Protein AF-A0A1A8QPN9-F1 (afdb_monomer_lite)

Structure (mmCIF, N/CA/C/O backbone):
data_AF-A0A1A8QPN9-F1
#
_entry.id   AF-A0A1A8QPN9-F1
#
loop_
_atom_site.group_PDB
_atom_site.id
_atom_site.type_symbol
_atom_site.label_atom_id
_atom_site.label_alt_id
_atom_site.label_comp_id
_atom_site.label_asym_id
_atom_site.label_entity_id
_atom_site.label_seq_id
_atom_site.pdbx_PDB_ins_code
_atom_site.Cartn_x
_atom_site.Cartn_y
_atom_site.Cartn_z
_atom_site.occupancy
_atom_site.B_iso_or_equiv
_atom_site.auth_seq_id
_atom_site.auth_comp_id
_atom_site.auth_asym_id
_atom_site.auth_atom_id
_atom_site.pdbx_PDB_model_num
ATOM 1 N N . MET A 1 1 ? 26.498 49.544 -49.316 1.00 34.28 1 MET A N 1
ATOM 2 C CA . MET A 1 1 ? 25.860 50.849 -49.049 1.00 34.28 1 MET A CA 1
ATOM 3 C C . MET A 1 1 ? 24.711 50.624 -48.076 1.00 34.28 1 MET A C 1
ATOM 5 O O . MET A 1 1 ? 23.821 49.860 -48.402 1.00 34.28 1 MET A O 1
ATOM 9 N N . THR A 1 2 ? 24.833 51.225 -46.887 1.00 34.19 2 THR A N 1
ATOM 10 C CA . THR A 1 2 ? 23.786 51.632 -45.920 1.00 34.19 2 THR A CA 1
ATOM 11 C C . THR A 1 2 ? 22.769 50.585 -45.393 1.00 34.19 2 THR A C 1
ATOM 13 O O . THR A 1 2 ? 21.968 50.070 -46.166 1.00 34.19 2 THR A O 1
ATOM 16 N N . PRO A 1 3 ? 22.726 50.305 -44.069 1.00 36.47 3 PRO A N 1
ATOM 17 C CA . PRO A 1 3 ? 21.794 49.344 -43.469 1.00 36.47 3 PRO A CA 1
ATOM 18 C C . PRO A 1 3 ? 20.434 49.979 -43.130 1.00 36.47 3 PRO A C 1
ATOM 20 O O . PRO A 1 3 ? 20.373 51.123 -42.677 1.00 36.47 3 PRO A O 1
ATOM 23 N N . LEU A 1 4 ? 19.343 49.217 -43.284 1.00 34.12 4 LEU A N 1
ATOM 24 C CA . LEU A 1 4 ? 18.002 49.616 -42.847 1.00 34.12 4 LEU A CA 1
ATOM 25 C C . LEU A 1 4 ? 17.539 48.811 -41.627 1.00 34.12 4 LEU A C 1
ATOM 27 O O . LEU A 1 4 ? 17.656 47.593 -41.537 1.00 34.12 4 LEU A O 1
ATOM 31 N N . ARG A 1 5 ? 17.054 49.596 -40.671 1.00 31.97 5 ARG A N 1
ATOM 32 C CA . ARG A 1 5 ? 16.766 49.347 -39.261 1.00 31.97 5 ARG A CA 1
ATOM 33 C C . ARG A 1 5 ? 15.323 48.861 -39.101 1.00 31.97 5 ARG A C 1
ATOM 35 O O . ARG A 1 5 ? 14.407 49.569 -39.512 1.00 31.97 5 ARG A O 1
ATOM 42 N N . CYS A 1 6 ? 15.109 47.713 -38.455 1.00 35.06 6 CYS A N 1
ATOM 43 C CA . CYS A 1 6 ? 13.774 47.315 -37.996 1.00 35.06 6 CYS A CA 1
ATOM 44 C C . CYS A 1 6 ? 13.352 48.134 -36.766 1.00 35.06 6 CYS A C 1
ATOM 46 O O . CYS A 1 6 ? 14.124 48.350 -35.830 1.00 35.06 6 CYS A O 1
ATOM 48 N N . ARG A 1 7 ? 12.108 48.611 -36.823 1.00 31.48 7 ARG A N 1
ATOM 49 C CA . ARG A 1 7 ? 11.448 49.582 -35.946 1.00 31.48 7 ARG A CA 1
ATOM 50 C C . ARG A 1 7 ? 10.644 48.860 -34.857 1.00 31.48 7 ARG A C 1
ATOM 52 O O . ARG A 1 7 ? 9.899 47.934 -35.156 1.00 31.48 7 ARG A O 1
ATOM 59 N N . LYS A 1 8 ? 10.774 49.323 -33.612 1.00 35.88 8 LYS A N 1
ATOM 60 C CA . LYS A 1 8 ? 9.941 48.978 -32.443 1.00 35.88 8 LYS A CA 1
ATOM 61 C C . LYS A 1 8 ? 8.822 50.031 -32.307 1.00 35.88 8 LYS A C 1
ATOM 63 O O . LYS A 1 8 ? 9.103 51.187 -32.628 1.00 35.88 8 LYS A O 1
ATOM 68 N N . PRO A 1 9 ? 7.613 49.708 -31.811 1.00 33.41 9 PRO A N 1
ATOM 69 C CA . PRO A 1 9 ? 6.670 50.720 -31.340 1.00 33.41 9 PRO A CA 1
ATOM 70 C C . PRO A 1 9 ? 6.707 50.885 -29.809 1.00 33.41 9 PRO A C 1
ATOM 72 O O . PRO A 1 9 ? 6.375 49.981 -29.048 1.00 33.41 9 PRO A O 1
ATOM 75 N N . GLU A 1 10 ? 7.201 52.063 -29.436 1.00 32.44 10 GLU A N 1
ATOM 76 C CA . GLU A 1 10 ? 6.886 52.994 -28.339 1.00 32.44 10 GLU A CA 1
ATOM 77 C C . GLU A 1 10 ? 5.793 52.628 -27.307 1.00 32.44 10 GLU A C 1
ATOM 79 O O . GLU A 1 10 ? 4.609 52.499 -27.615 1.00 32.44 10 GLU A O 1
ATOM 84 N N . THR A 1 11 ? 6.214 52.623 -26.040 1.00 28.20 11 THR A N 1
ATOM 85 C CA . THR A 1 11 ? 5.433 52.936 -24.834 1.00 28.20 11 THR A CA 1
ATOM 86 C C . THR A 1 11 ? 5.348 54.453 -24.645 1.00 28.20 11 THR A C 1
ATOM 88 O O . THR A 1 11 ? 6.375 55.130 -24.699 1.00 28.20 11 THR A O 1
ATOM 91 N N . PHE A 1 12 ? 4.146 54.976 -24.387 1.00 28.62 12 PHE A N 1
ATOM 92 C CA . PHE A 1 12 ? 3.902 56.405 -24.185 1.00 28.62 12 PHE A CA 1
ATOM 93 C C . PHE A 1 12 ? 4.420 56.906 -22.828 1.00 28.62 12 PHE A C 1
ATOM 95 O O . PHE A 1 12 ? 4.321 56.246 -21.795 1.00 28.62 12 PHE A O 1
ATOM 102 N N . THR A 1 13 ? 5.000 58.094 -22.911 1.00 30.61 13 THR A N 1
ATOM 103 C CA . THR A 1 13 ? 5.876 58.818 -21.993 1.00 30.61 13 THR A CA 1
ATOM 104 C C . THR A 1 13 ? 5.154 59.665 -20.949 1.00 30.61 13 THR A C 1
ATOM 106 O O . THR A 1 13 ? 4.069 60.180 -21.203 1.00 30.61 13 THR A O 1
ATOM 109 N N . GLY A 1 14 ? 5.850 59.945 -19.842 1.00 28.64 14 GLY A N 1
ATOM 110 C CA . GLY A 1 14 ? 5.490 60.989 -18.879 1.00 28.64 14 GLY A CA 1
ATOM 111 C C . GLY A 1 14 ? 6.603 61.288 -17.867 1.00 28.64 14 GLY A C 1
ATOM 112 O O . GLY A 1 14 ? 6.501 60.899 -16.712 1.00 28.64 14 GLY A O 1
ATOM 113 N N . SER A 1 15 ? 7.673 61.940 -18.343 1.00 30.00 15 SER A N 1
ATOM 114 C CA . SER A 1 15 ? 8.731 62.689 -17.621 1.00 30.00 15 SER A CA 1
ATOM 115 C C . SER A 1 15 ? 8.228 63.526 -16.425 1.00 30.00 15 SER A C 1
ATOM 117 O O . SER A 1 15 ? 7.081 63.946 -16.440 1.00 30.00 15 SER A O 1
ATOM 119 N N . ASN A 1 16 ? 9.004 64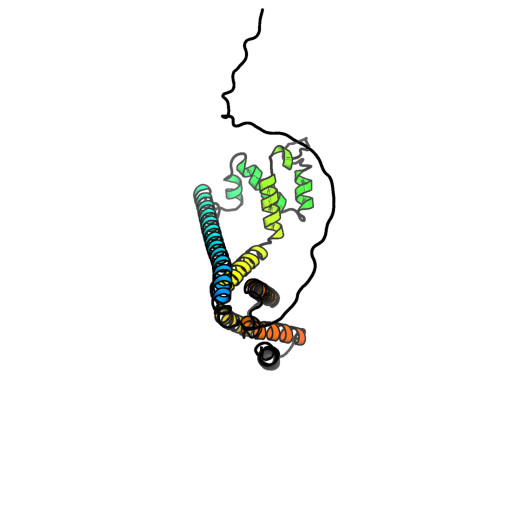.008 -15.444 1.00 27.31 16 ASN A N 1
ATOM 120 C CA . ASN A 1 16 ? 10.408 63.918 -15.003 1.00 27.31 16 ASN A CA 1
ATOM 121 C C . ASN A 1 16 ? 10.567 65.040 -13.943 1.00 27.31 16 ASN A C 1
ATOM 123 O O . ASN A 1 16 ? 10.190 66.171 -14.251 1.00 27.31 16 ASN A O 1
ATOM 127 N N . LYS A 1 17 ? 11.172 64.798 -12.769 1.00 27.75 17 LYS A N 1
ATOM 128 C CA . LYS A 1 17 ? 12.063 65.791 -12.125 1.00 27.75 17 LYS A CA 1
ATOM 129 C C . LYS A 1 17 ? 12.940 65.171 -11.019 1.00 27.75 17 LYS A C 1
ATOM 131 O O . LYS A 1 17 ? 12.443 64.702 -10.003 1.00 27.75 17 LYS A O 1
ATOM 136 N N . ARG A 1 18 ? 14.246 65.203 -11.305 1.00 29.52 18 ARG A N 1
ATOM 137 C CA . ARG A 1 18 ? 15.470 65.112 -10.470 1.00 29.52 18 ARG A CA 1
ATOM 138 C C . ARG A 1 18 ? 15.448 66.098 -9.282 1.00 29.52 18 ARG A C 1
ATOM 140 O O . ARG A 1 18 ? 14.661 67.036 -9.344 1.00 29.52 18 ARG A O 1
ATOM 147 N N . GLU A 1 19 ? 16.312 66.114 -8.266 1.00 26.98 19 GLU A N 1
ATOM 148 C CA . GLU A 1 19 ? 17.389 65.298 -7.661 1.00 26.98 19 GLU A CA 1
ATOM 149 C C . GLU A 1 19 ? 17.762 66.031 -6.344 1.00 26.98 19 GLU A C 1
ATOM 151 O O . GLU A 1 19 ? 17.581 67.245 -6.256 1.00 26.98 19 GLU A O 1
ATOM 156 N N . SER A 1 20 ? 18.423 65.305 -5.435 1.00 23.30 20 SER A N 1
ATOM 157 C CA . SER A 1 20 ? 19.493 65.756 -4.519 1.00 23.30 20 SER A CA 1
ATOM 158 C C . SER A 1 20 ? 19.204 66.194 -3.069 1.00 23.30 20 SER A C 1
ATOM 160 O O . SER A 1 20 ? 18.578 67.216 -2.810 1.00 23.30 20 SER A O 1
ATOM 162 N N . ALA A 1 21 ? 19.880 65.435 -2.193 1.00 26.83 21 ALA A N 1
ATOM 163 C CA . ALA A 1 21 ? 20.722 65.825 -1.053 1.00 26.83 21 ALA A CA 1
ATOM 164 C C . ALA A 1 21 ? 20.116 66.105 0.337 1.00 26.83 21 ALA A C 1
ATOM 166 O O . ALA A 1 21 ? 19.195 66.892 0.524 1.00 26.83 21 ALA A O 1
ATOM 167 N N . GLU A 1 22 ? 20.745 65.414 1.294 1.00 23.58 22 GLU A N 1
ATOM 168 C CA . GLU A 1 22 ? 20.728 65.536 2.754 1.00 23.58 22 GLU A CA 1
ATOM 169 C C . GLU A 1 22 ? 20.988 66.965 3.260 1.00 23.58 22 GLU A C 1
ATOM 171 O O . GLU A 1 22 ? 21.761 67.697 2.651 1.00 23.58 22 GLU A O 1
ATOM 176 N N . GLU A 1 23 ? 20.424 67.328 4.420 1.00 23.28 23 GLU A N 1
ATOM 177 C CA . GLU A 1 23 ? 21.156 67.480 5.698 1.00 23.28 23 GLU A CA 1
ATOM 178 C C . GLU A 1 23 ? 20.258 68.120 6.793 1.00 23.28 23 GLU A C 1
ATOM 180 O O . GLU A 1 23 ? 19.434 68.985 6.512 1.00 23.28 23 GLU A O 1
ATOM 185 N N . LYS A 1 24 ? 20.409 67.566 8.011 1.00 22.06 24 LYS A N 1
ATOM 186 C CA . LYS A 1 24 ? 20.243 68.040 9.412 1.00 22.06 24 LYS A CA 1
ATOM 187 C C . LYS A 1 24 ? 19.904 69.533 9.654 1.00 22.06 24 LYS A C 1
ATOM 189 O O . LYS A 1 24 ? 20.225 70.377 8.838 1.00 22.06 24 LYS A O 1
ATOM 194 N N . ASP A 1 25 ? 19.364 70.017 10.773 1.00 22.14 25 ASP A N 1
ATOM 195 C CA . ASP A 1 25 ? 19.144 69.566 12.155 1.00 22.14 25 ASP A CA 1
ATOM 196 C C . ASP A 1 25 ? 18.275 70.660 12.853 1.00 22.14 25 ASP A C 1
ATOM 198 O O . ASP A 1 25 ? 18.118 71.753 12.312 1.00 22.14 25 ASP A O 1
ATOM 202 N N . GLU A 1 26 ? 17.816 70.382 14.083 1.00 24.41 26 GLU A N 1
ATOM 203 C CA . GLU A 1 26 ? 17.489 71.351 15.163 1.00 24.41 26 GLU A CA 1
ATOM 204 C C . GLU A 1 26 ? 16.206 72.228 15.077 1.00 24.41 26 GLU A C 1
ATOM 206 O O . GLU A 1 26 ? 16.109 73.177 14.307 1.00 24.41 26 GLU A O 1
ATOM 211 N N . LEU A 1 27 ? 15.226 72.014 15.978 1.00 25.28 27 LEU A N 1
ATOM 212 C CA . LEU A 1 27 ? 15.145 72.654 17.317 1.00 25.28 27 LEU A CA 1
ATOM 213 C C . LEU A 1 27 ? 13.704 72.629 17.912 1.00 25.28 27 LEU A C 1
ATOM 215 O O . LEU A 1 27 ? 12.771 73.184 17.344 1.00 25.28 27 LEU A O 1
ATOM 219 N N . GLY A 1 28 ? 13.570 72.048 19.114 1.00 22.20 28 GLY A N 1
ATOM 220 C CA . GLY A 1 28 ? 12.830 72.584 20.278 1.00 22.20 28 GLY A CA 1
ATOM 221 C C . GLY A 1 28 ? 11.300 72.798 20.259 1.00 22.20 28 GLY A C 1
ATOM 222 O O . GLY A 1 28 ? 10.793 73.721 19.634 1.00 22.20 28 GLY A O 1
ATOM 223 N N . GLY A 1 29 ? 10.578 72.074 21.130 1.00 23.95 29 GLY A N 1
ATOM 224 C CA . GLY A 1 29 ? 9.200 72.405 21.533 1.00 23.95 29 GLY A CA 1
ATOM 225 C C . GLY A 1 29 ? 8.620 71.463 22.600 1.00 23.95 29 GLY A C 1
ATOM 226 O O . GLY A 1 29 ? 8.312 70.316 22.313 1.00 23.95 29 GLY A O 1
ATOM 227 N N . VAL A 1 30 ? 8.508 71.946 23.837 1.00 26.97 30 VAL A N 1
ATOM 228 C CA . VAL A 1 30 ? 8.375 71.215 25.116 1.00 26.97 30 VAL A CA 1
ATOM 229 C C . VAL A 1 30 ? 6.919 70.927 25.564 1.00 26.97 30 VAL A C 1
ATOM 231 O O . VAL A 1 30 ? 6.076 71.809 25.495 1.00 26.97 30 VAL A O 1
ATOM 234 N N . SER A 1 31 ? 6.714 69.710 26.106 1.00 24.03 31 SER A N 1
ATOM 235 C CA . SER A 1 31 ? 5.904 69.230 27.265 1.00 24.03 31 SER A CA 1
ATOM 236 C C . SER A 1 31 ? 4.443 69.655 27.535 1.00 24.03 31 SER A C 1
ATOM 238 O O . SER A 1 31 ? 4.111 70.834 27.594 1.00 24.03 31 SER A O 1
ATOM 240 N N . GLY A 1 32 ? 3.624 68.663 27.937 1.00 26.73 32 GLY A N 1
ATOM 241 C CA . GLY A 1 32 ? 2.460 68.864 28.814 1.00 26.7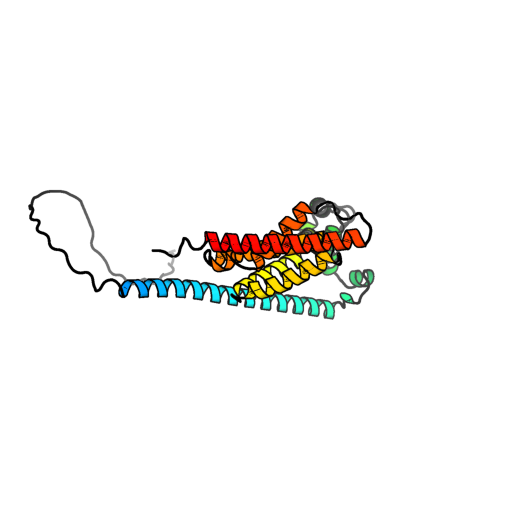3 32 GLY A CA 1
ATOM 242 C C . GLY A 1 32 ? 1.468 67.690 28.884 1.00 26.73 32 GLY A C 1
ATOM 243 O O . GLY A 1 32 ? 0.546 67.615 28.081 1.00 26.73 32 GLY A O 1
ATOM 244 N N . SER A 1 33 ? 1.627 66.796 29.867 1.00 25.33 33 SER A N 1
ATOM 245 C CA . SER A 1 33 ? 0.701 65.698 30.218 1.00 25.33 33 SER A CA 1
ATOM 246 C C . SER A 1 33 ? -0.573 66.171 30.941 1.00 25.33 33 SER A C 1
ATOM 248 O O . SER A 1 33 ? -0.458 67.011 31.828 1.00 25.33 33 SER A O 1
ATOM 250 N N . ALA A 1 34 ? -1.732 65.531 30.695 1.00 27.52 34 ALA A N 1
ATOM 251 C CA . ALA A 1 34 ? -2.756 65.219 31.718 1.00 27.52 34 ALA A CA 1
ATOM 252 C C . ALA A 1 34 ? -3.871 64.257 31.212 1.00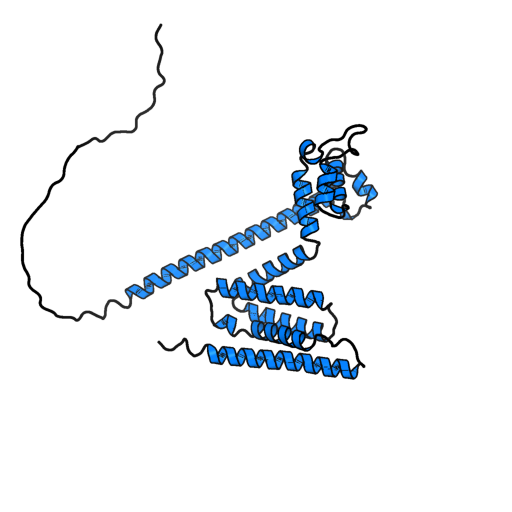 27.52 34 ALA A C 1
ATOM 254 O O . ALA A 1 34 ? -4.732 64.625 30.424 1.00 27.52 34 ALA A O 1
ATOM 255 N N . VAL A 1 35 ? -3.803 63.023 31.721 1.00 29.45 35 VAL A N 1
ATOM 256 C CA . VAL A 1 35 ? -4.802 61.955 31.982 1.00 29.45 35 VAL A CA 1
ATOM 257 C C . VAL A 1 35 ? -6.308 62.248 31.768 1.00 29.45 35 VAL A C 1
ATOM 259 O O . VAL A 1 35 ? -6.822 63.218 32.323 1.00 29.45 35 VAL A O 1
ATOM 262 N N . ARG A 1 36 ? -7.032 61.298 31.133 1.00 26.08 36 ARG A N 1
ATOM 263 C CA . ARG A 1 36 ? -8.207 60.559 31.687 1.00 26.08 36 ARG A CA 1
ATOM 264 C C . ARG A 1 36 ? -8.721 59.466 30.728 1.00 26.08 36 ARG A C 1
ATOM 266 O O . ARG A 1 36 ? -9.115 59.756 29.604 1.00 26.08 36 ARG A O 1
ATOM 273 N N . GLU A 1 37 ? -8.690 58.222 31.208 1.00 31.77 37 GLU A N 1
ATOM 274 C CA . GLU A 1 37 ? -9.402 57.057 30.666 1.00 31.77 37 GLU A CA 1
ATOM 275 C C . GLU A 1 37 ? -10.911 57.216 30.907 1.00 31.77 37 GLU A C 1
ATOM 277 O O . GLU A 1 37 ? -11.313 57.603 32.001 1.00 31.77 37 GLU A O 1
ATOM 282 N N . ASP A 1 38 ? -11.738 56.979 29.890 1.00 24.98 38 ASP A N 1
ATOM 283 C CA . ASP A 1 38 ? -12.567 55.767 29.839 1.00 24.98 38 ASP A CA 1
ATOM 284 C C . ASP A 1 38 ? -13.380 55.738 28.539 1.00 24.98 38 ASP A C 1
ATOM 286 O O . ASP A 1 38 ? -14.181 56.621 28.236 1.00 24.98 38 ASP A O 1
ATOM 290 N N . GLY A 1 39 ? -13.137 54.704 27.742 1.00 32.25 39 GLY A N 1
ATOM 291 C CA . GLY A 1 39 ? -13.806 54.440 26.476 1.00 32.25 39 GLY A CA 1
ATOM 292 C C . GLY A 1 39 ? -13.678 52.957 26.189 1.00 32.25 39 GLY A C 1
ATOM 293 O O . GLY A 1 39 ? -12.737 52.527 25.521 1.00 32.25 39 GLY A O 1
ATOM 294 N N . GLN A 1 40 ? -14.582 52.158 26.756 1.00 32.56 40 GLN A N 1
ATOM 295 C CA . GLN A 1 40 ? -14.481 50.705 26.670 1.00 32.56 40 GLN A CA 1
ATOM 296 C C . GLN A 1 40 ? -15.848 50.009 26.619 1.00 32.56 40 GLN A C 1
ATOM 298 O O . GLN A 1 40 ? -16.107 49.093 27.381 1.00 32.56 40 GLN A O 1
ATOM 303 N N . GLU A 1 41 ? -16.701 50.383 25.660 1.00 33.16 41 GLU A N 1
ATOM 304 C CA . GLU A 1 41 ? -17.836 49.522 25.264 1.00 33.16 41 GLU A CA 1
ATOM 305 C C . GLU A 1 41 ? -17.918 49.214 23.753 1.00 33.16 41 GLU A C 1
ATOM 307 O O . GLU A 1 41 ? -18.491 48.199 23.377 1.00 33.16 41 GLU A O 1
ATOM 312 N N . GLU A 1 42 ? -17.235 49.940 22.857 1.00 32.97 42 GLU A N 1
ATOM 313 C CA . GLU A 1 42 ? -17.370 49.700 21.399 1.00 32.97 42 GLU A CA 1
ATOM 314 C C . GLU A 1 42 ? -16.355 48.721 20.763 1.00 32.97 42 GLU A C 1
ATOM 316 O O . GLU A 1 42 ? -16.424 48.432 19.565 1.00 32.97 42 GLU A O 1
ATOM 321 N N . LYS A 1 43 ? -15.387 48.170 21.510 1.00 29.81 43 LYS A N 1
ATOM 322 C CA . LYS A 1 43 ? -14.291 47.372 20.908 1.00 29.81 43 LYS A CA 1
ATOM 323 C C . LYS A 1 43 ? -14.566 45.862 20.806 1.00 29.81 43 LYS A C 1
ATOM 325 O O . LYS A 1 43 ? -13.810 45.165 20.130 1.00 29.81 43 LYS A O 1
ATOM 330 N N . SER A 1 44 ? -15.630 45.345 21.424 1.00 32.72 44 SER A N 1
ATOM 331 C CA . SER A 1 44 ? -15.849 43.890 21.516 1.00 32.72 44 SER A CA 1
ATOM 332 C C . SER A 1 44 ? -16.492 43.273 20.259 1.00 32.72 44 SER A C 1
ATOM 334 O O . SER A 1 44 ? -16.086 42.198 19.820 1.00 32.72 44 SER A O 1
ATOM 336 N N . GLU A 1 45 ? -17.407 43.973 19.577 1.00 35.50 45 GLU A N 1
ATOM 337 C CA . GLU A 1 45 ? -18.118 43.401 18.414 1.00 35.50 45 GLU A CA 1
ATOM 338 C C . GLU A 1 45 ? -17.289 43.376 17.116 1.00 35.50 45 GLU A C 1
ATOM 340 O O . GLU A 1 45 ? -17.450 42.489 16.273 1.00 35.50 45 GLU A O 1
ATOM 345 N N . ARG A 1 46 ? -16.339 44.305 16.935 1.00 32.38 46 ARG A N 1
ATOM 346 C CA . ARG A 1 46 ? -15.556 44.396 15.685 1.00 32.38 46 ARG A CA 1
ATOM 347 C C . ARG A 1 46 ? -14.475 43.310 15.562 1.00 32.38 46 ARG A C 1
ATOM 349 O O . ARG A 1 46 ? -14.038 43.007 14.452 1.00 32.38 46 ARG A O 1
ATOM 356 N N . VAL A 1 47 ? -14.059 42.698 16.673 1.00 40.97 47 VAL A N 1
ATOM 357 C CA . VAL A 1 47 ? -12.966 41.706 16.703 1.00 40.97 47 VAL A CA 1
ATOM 358 C C . VAL A 1 47 ? -13.468 40.269 16.481 1.00 40.97 47 VAL A C 1
ATOM 360 O O . VAL A 1 47 ? -12.737 39.450 15.927 1.00 40.97 47 VAL A O 1
ATOM 363 N N . GLN A 1 48 ? -14.732 39.956 16.793 1.00 35.31 48 GLN A N 1
ATOM 364 C CA . GLN A 1 48 ? -15.301 38.622 16.525 1.00 35.31 48 GLN A CA 1
ATOM 365 C C . GLN A 1 48 ? -15.570 38.369 15.027 1.00 35.31 48 GLN A C 1
ATOM 367 O O . GLN A 1 48 ? -15.351 37.261 14.532 1.00 35.31 48 GLN A O 1
ATOM 372 N N . SER A 1 49 ? -15.956 39.407 14.277 1.00 34.56 49 SER A N 1
ATOM 373 C CA . SER A 1 49 ? -16.253 39.333 12.835 1.00 34.56 49 SER A CA 1
ATOM 374 C C . SER A 1 49 ? -15.015 39.070 11.957 1.00 34.56 49 SER A C 1
ATOM 376 O O . SER A 1 49 ? -15.103 38.387 10.931 1.00 34.56 49 SER A O 1
ATOM 378 N N . SER A 1 50 ? -13.831 39.553 12.355 1.00 42.00 50 SER A N 1
ATOM 379 C CA . SER A 1 50 ? -12.602 39.352 11.570 1.00 42.00 50 SER A CA 1
ATOM 380 C C . SER A 1 50 ? -12.025 37.940 11.728 1.00 42.00 50 SER A C 1
ATOM 382 O O . SER A 1 50 ? -11.528 37.370 10.754 1.00 42.00 50 SER A O 1
ATOM 384 N N . ASN A 1 51 ? -12.162 37.336 12.914 1.00 44.81 51 ASN A N 1
ATOM 385 C CA . ASN A 1 51 ? -11.641 35.998 13.191 1.00 44.81 51 ASN A CA 1
ATOM 386 C C . ASN A 1 51 ? -12.522 34.889 12.575 1.00 44.81 51 ASN A C 1
ATOM 388 O O . ASN A 1 51 ? -12.004 33.902 12.052 1.00 44.81 51 ASN A O 1
ATOM 392 N N . GLN A 1 52 ? -13.848 35.088 12.522 1.00 45.28 52 GLN A N 1
ATOM 393 C CA . GLN A 1 52 ? -14.773 34.185 11.815 1.00 45.28 52 GLN A CA 1
ATOM 394 C C . GLN A 1 52 ? -14.556 34.171 10.293 1.00 45.28 52 GLN A C 1
ATOM 396 O O . GLN A 1 52 ? -14.646 33.113 9.670 1.00 45.28 52 GLN A O 1
ATOM 401 N N . ARG A 1 53 ? -14.221 35.317 9.680 1.00 49.59 53 ARG A N 1
ATOM 402 C CA . ARG A 1 53 ? -13.951 35.406 8.231 1.00 49.59 53 ARG A CA 1
ATOM 403 C C . ARG A 1 53 ? -12.658 34.696 7.814 1.00 49.59 53 ARG A C 1
ATOM 405 O O . ARG A 1 53 ? -12.617 34.117 6.731 1.00 49.59 53 ARG A O 1
ATOM 412 N N . SER A 1 54 ? -11.633 34.699 8.669 1.00 53.91 54 SER A N 1
ATOM 413 C CA . SER A 1 54 ? -10.350 34.028 8.403 1.00 53.91 54 SER A CA 1
ATOM 414 C C . SER A 1 54 ? -10.463 32.499 8.502 1.00 53.91 54 SER A C 1
ATOM 416 O O . SER A 1 54 ? -10.045 31.779 7.593 1.00 53.91 54 SER A O 1
ATOM 418 N N . ALA A 1 55 ? -11.127 31.990 9.548 1.00 56.44 55 ALA A N 1
ATOM 419 C CA . ALA A 1 55 ? -11.353 30.554 9.730 1.00 56.44 55 ALA A CA 1
ATOM 420 C C . ALA A 1 55 ? -12.263 29.956 8.639 1.00 56.44 55 ALA A C 1
ATOM 422 O O . ALA A 1 55 ? -11.978 28.874 8.121 1.00 56.44 55 ALA A O 1
ATOM 423 N N . ALA A 1 56 ? -13.309 30.681 8.223 1.00 59.12 56 ALA A N 1
ATOM 424 C CA . ALA A 1 56 ? -14.187 30.259 7.131 1.00 59.12 56 ALA A CA 1
ATOM 425 C C . ALA A 1 56 ? -13.436 30.122 5.792 1.00 59.12 56 ALA A C 1
ATOM 427 O O . ALA A 1 56 ? -13.676 29.170 5.047 1.00 59.12 56 ALA A O 1
ATOM 428 N N . GLY A 1 57 ? -12.483 31.019 5.511 1.00 69.25 57 GLY A N 1
ATOM 429 C CA . GLY A 1 57 ? -11.639 30.941 4.316 1.00 69.25 57 GLY A CA 1
ATOM 430 C C . GLY A 1 57 ? -10.745 29.699 4.309 1.00 69.25 57 GLY A C 1
ATOM 431 O O . GLY A 1 57 ? -10.699 28.972 3.317 1.00 69.25 57 GLY A O 1
ATOM 432 N N . VAL A 1 58 ? -10.089 29.395 5.432 1.00 69.44 58 VAL A N 1
ATOM 433 C CA . VAL A 1 58 ? -9.224 28.207 5.562 1.00 69.44 58 VAL A CA 1
ATOM 434 C C . VAL A 1 58 ? -10.023 26.911 5.390 1.00 69.44 58 VAL A C 1
ATOM 436 O O . VAL A 1 58 ? -9.602 26.027 4.642 1.00 69.44 58 VAL A O 1
ATOM 439 N N . VAL A 1 59 ? -11.208 26.818 6.001 1.00 70.81 59 VAL A N 1
ATOM 440 C CA . VAL A 1 59 ? -12.107 25.661 5.850 1.00 70.81 59 VAL A CA 1
ATOM 441 C C . VAL A 1 59 ? -12.570 25.509 4.400 1.00 70.81 59 VAL A C 1
ATOM 443 O O . VAL A 1 59 ? -12.543 24.407 3.857 1.00 70.81 59 VAL A O 1
ATOM 446 N N . GLN A 1 60 ? -12.922 26.604 3.725 1.00 72.06 60 GLN A N 1
ATOM 447 C CA . GLN A 1 60 ? -13.334 26.570 2.321 1.00 72.06 60 GLN A CA 1
ATOM 448 C C . GLN A 1 60 ? -12.206 26.086 1.394 1.00 72.06 60 GLN A C 1
ATOM 450 O O . GLN A 1 60 ? -12.457 25.309 0.469 1.00 72.06 60 GLN A O 1
ATOM 455 N N . HIS A 1 61 ? -10.959 26.493 1.647 1.00 74.06 61 HIS A N 1
ATOM 456 C CA . HIS A 1 61 ? -9.799 26.009 0.897 1.00 74.06 61 HIS A CA 1
ATOM 457 C C . HIS A 1 61 ? -9.519 24.521 1.147 1.00 74.06 61 HIS A C 1
ATOM 459 O O . HIS A 1 61 ? -9.238 23.793 0.193 1.00 74.06 61 HIS A O 1
ATOM 465 N N . LEU A 1 62 ? -9.668 24.054 2.389 1.00 70.25 62 LEU A N 1
ATOM 466 C CA . LEU A 1 62 ? -9.554 22.640 2.761 1.00 70.25 62 LEU A CA 1
ATOM 467 C C . LEU A 1 62 ? -10.625 21.779 2.084 1.00 70.25 62 LEU A C 1
ATOM 469 O O . LEU A 1 62 ? -10.296 20.776 1.455 1.00 70.25 62 LEU A O 1
ATOM 473 N N . VAL A 1 63 ? -11.892 22.195 2.138 1.00 76.12 63 VAL A N 1
ATOM 474 C CA . VAL A 1 63 ? -13.011 21.480 1.502 1.00 76.12 63 VAL A CA 1
ATOM 475 C C . VAL A 1 63 ? -12.836 21.434 -0.017 1.00 76.12 63 VAL A C 1
ATOM 477 O O . VAL A 1 63 ? -13.019 20.382 -0.631 1.00 76.12 63 VAL A O 1
ATOM 480 N N . ARG A 1 64 ? -12.412 22.542 -0.639 1.00 81.25 64 ARG A N 1
ATOM 481 C CA . ARG A 1 64 ? -12.151 22.586 -2.085 1.00 81.25 64 ARG A CA 1
ATOM 482 C C . ARG A 1 64 ? -10.959 21.710 -2.482 1.00 81.25 64 ARG A C 1
ATOM 484 O O . ARG A 1 64 ? -11.006 21.068 -3.529 1.00 81.25 64 ARG A O 1
ATOM 491 N N . GLY A 1 65 ? -9.928 21.646 -1.639 1.00 78.94 65 GLY A N 1
ATOM 492 C CA . GLY A 1 65 ? -8.789 20.742 -1.805 1.00 78.94 65 GLY A CA 1
ATOM 493 C C . GLY A 1 65 ? -9.184 19.268 -1.690 1.00 78.94 65 GLY A C 1
ATOM 494 O O . GLY A 1 65 ? -8.811 18.472 -2.548 1.00 78.94 65 GLY A O 1
ATOM 495 N N . LEU A 1 66 ? -9.997 18.911 -0.691 1.00 78.50 66 LEU A N 1
ATOM 496 C CA . LEU A 1 66 ? -10.518 17.552 -0.508 1.00 78.50 66 LEU A CA 1
ATOM 497 C C . LEU A 1 66 ? -11.391 17.113 -1.685 1.00 78.50 66 LEU A C 1
ATOM 499 O O . LEU A 1 66 ? -11.200 16.020 -2.212 1.00 78.50 66 LEU A O 1
ATOM 503 N N . PHE A 1 67 ? -12.304 17.972 -2.144 1.00 83.31 67 PHE A N 1
ATOM 504 C CA . PHE A 1 67 ? -13.129 17.684 -3.317 1.00 83.31 67 PHE A CA 1
ATOM 505 C C . PHE A 1 67 ? -12.279 17.512 -4.584 1.00 83.31 67 PHE A C 1
ATOM 507 O O . PHE A 1 67 ? -12.490 16.573 -5.349 1.00 83.31 67 PHE A O 1
ATOM 514 N N . GLY A 1 68 ? -11.270 18.369 -4.775 1.00 87.06 68 GLY A N 1
ATOM 515 C CA . GLY A 1 68 ? -10.311 18.241 -5.873 1.00 87.06 68 GLY A CA 1
ATOM 516 C C . GLY A 1 68 ? -9.524 16.929 -5.824 1.00 87.06 68 GLY A C 1
ATOM 517 O O . GLY A 1 68 ? -9.388 16.261 -6.847 1.00 87.06 68 GLY A O 1
ATOM 518 N N . LEU A 1 69 ? -9.063 16.515 -4.640 1.00 84.75 69 LEU A N 1
ATOM 519 C CA . LEU A 1 69 ? -8.351 15.251 -4.448 1.00 84.75 69 LEU A CA 1
ATOM 520 C C . LEU A 1 69 ? -9.252 14.045 -4.742 1.00 84.75 69 LEU A C 1
ATOM 522 O O . LEU A 1 69 ? -8.834 13.124 -5.438 1.00 84.75 69 LEU A O 1
ATOM 526 N N . LEU A 1 70 ? -10.497 14.061 -4.263 1.00 81.38 70 LEU A N 1
ATOM 527 C CA . LEU A 1 70 ? -11.477 13.010 -4.542 1.00 81.38 70 LEU A CA 1
ATOM 528 C C . LEU A 1 70 ? -11.779 12.903 -6.039 1.00 81.38 70 LEU A C 1
ATOM 530 O O . LEU A 1 70 ? -11.777 11.800 -6.582 1.00 81.38 70 LEU A O 1
ATOM 534 N N . ALA A 1 71 ? -11.982 14.034 -6.718 1.00 85.81 71 ALA A N 1
ATOM 535 C CA . ALA A 1 71 ? -12.209 14.065 -8.158 1.00 85.81 71 ALA A CA 1
ATOM 536 C C . ALA A 1 71 ? -10.986 13.559 -8.942 1.00 85.81 71 ALA A C 1
ATOM 538 O O . ALA A 1 71 ? -11.141 12.779 -9.881 1.00 85.81 71 ALA A O 1
ATOM 539 N N . ALA A 1 72 ? -9.771 13.937 -8.533 1.00 89.19 72 ALA A N 1
ATOM 540 C CA . ALA A 1 72 ? -8.533 13.453 -9.139 1.00 89.19 72 ALA A CA 1
ATOM 541 C C . ALA A 1 72 ? -8.363 11.935 -8.960 1.00 89.19 72 ALA A C 1
ATOM 543 O O . ALA A 1 72 ? -8.036 11.235 -9.918 1.00 89.19 72 ALA A O 1
ATOM 544 N N . MET A 1 73 ? -8.655 11.409 -7.768 1.00 88.12 73 MET A N 1
ATOM 545 C CA . MET A 1 73 ? -8.623 9.971 -7.485 1.00 88.12 73 MET A CA 1
ATOM 546 C C . MET A 1 73 ? -9.694 9.207 -8.272 1.00 88.12 73 MET A C 1
ATOM 548 O O . MET A 1 73 ? -9.408 8.154 -8.841 1.00 88.12 73 MET A O 1
ATOM 552 N N . ALA A 1 74 ? -10.917 9.735 -8.358 1.00 84.75 74 ALA A N 1
ATOM 553 C CA . ALA A 1 74 ? -11.992 9.139 -9.147 1.00 84.75 74 ALA A CA 1
ATOM 554 C C . ALA A 1 74 ? -11.644 9.122 -10.644 1.00 84.75 74 ALA A C 1
ATOM 556 O O . ALA A 1 74 ? -11.767 8.092 -11.299 1.00 84.75 74 ALA A O 1
ATOM 557 N N . CYS A 1 75 ? -11.129 10.231 -11.178 1.00 93.88 75 CYS A N 1
ATOM 558 C CA . CYS A 1 75 ? -10.691 10.311 -12.569 1.00 93.88 75 CYS A CA 1
ATOM 559 C C . CYS A 1 75 ? -9.525 9.347 -12.850 1.00 93.88 75 CYS A C 1
ATOM 561 O O . CYS A 1 75 ? -9.569 8.591 -13.817 1.00 93.88 75 CYS A O 1
ATOM 563 N N . GLY A 1 76 ? -8.522 9.301 -11.967 1.00 92.62 76 GLY A N 1
ATOM 564 C CA . GLY A 1 76 ? -7.379 8.395 -12.095 1.00 92.62 76 GLY A CA 1
ATOM 565 C C . GLY A 1 76 ? -7.771 6.917 -12.031 1.00 92.62 76 GLY A C 1
ATOM 566 O O . GLY A 1 76 ? -7.305 6.120 -12.843 1.00 92.62 76 GLY A O 1
ATOM 567 N N . THR A 1 77 ? -8.669 6.543 -11.115 1.00 87.00 77 THR A N 1
ATOM 568 C CA . THR A 1 77 ? -9.175 5.163 -11.011 1.00 87.00 77 THR A CA 1
ATOM 569 C C . THR A 1 77 ? -10.026 4.774 -12.215 1.00 87.00 77 THR A C 1
ATOM 571 O O . THR A 1 77 ? -9.823 3.694 -12.767 1.00 87.00 77 THR A O 1
ATOM 574 N N . LEU A 1 78 ? -10.914 5.654 -12.688 1.00 91.00 78 LEU A N 1
ATOM 575 C CA . LEU A 1 78 ? -11.687 5.428 -13.913 1.00 91.00 78 LEU A CA 1
ATOM 576 C C . LEU A 1 78 ? -10.780 5.264 -15.132 1.00 91.00 78 LEU A C 1
ATOM 578 O O . LEU A 1 78 ? -10.985 4.347 -15.924 1.00 91.00 78 LEU A O 1
ATOM 582 N N . TYR A 1 79 ? -9.752 6.103 -15.262 1.00 93.81 79 TYR A N 1
ATOM 583 C CA . TYR A 1 79 ? -8.783 5.996 -16.347 1.00 93.81 79 TYR A CA 1
ATOM 584 C C . TYR A 1 79 ? -7.993 4.683 -16.280 1.00 93.81 79 TYR A C 1
ATOM 586 O O . TYR A 1 79 ? -7.834 4.011 -17.297 1.00 93.81 79 TYR A O 1
ATOM 594 N N . ALA A 1 80 ? -7.569 4.260 -15.086 1.00 90.06 80 ALA A N 1
ATOM 595 C CA . ALA A 1 80 ? -6.881 2.986 -14.892 1.00 90.06 80 ALA A CA 1
ATOM 596 C C . ALA A 1 80 ? -7.770 1.778 -15.241 1.00 90.06 80 ALA A C 1
ATOM 598 O O . ALA A 1 80 ? -7.305 0.857 -15.911 1.00 90.06 80 ALA A O 1
ATOM 599 N N . VAL A 1 81 ? -9.048 1.788 -14.841 1.00 90.50 81 VAL A N 1
ATOM 600 C CA . VAL A 1 81 ? -10.021 0.733 -15.184 1.00 90.50 81 VAL A CA 1
ATOM 601 C C . VAL A 1 81 ? -10.328 0.727 -16.679 1.00 90.50 81 VAL A C 1
ATOM 603 O O . VAL A 1 81 ? -10.408 -0.333 -17.295 1.00 90.50 81 VAL A O 1
ATOM 606 N N . PHE A 1 82 ? -10.479 1.902 -17.289 1.00 93.69 82 PHE A N 1
ATOM 607 C CA . PHE A 1 82 ? -10.645 2.009 -18.732 1.00 93.69 82 PHE A CA 1
ATOM 608 C C . PHE A 1 82 ? -9.444 1.405 -19.463 1.00 93.69 82 PHE A C 1
ATOM 610 O O . PHE A 1 82 ? -9.628 0.588 -20.365 1.00 93.69 82 PHE A O 1
ATOM 617 N N . LEU A 1 83 ? -8.228 1.763 -19.044 1.00 91.50 83 LEU A N 1
ATOM 618 C CA . LEU A 1 83 ? -6.995 1.280 -19.651 1.00 91.50 83 LEU A CA 1
ATOM 619 C C . LEU A 1 83 ? -6.830 -0.234 -19.471 1.00 91.50 83 LEU A C 1
ATOM 621 O O . LEU A 1 83 ? -6.491 -0.921 -20.434 1.00 91.50 83 LEU A O 1
ATOM 625 N N . SER A 1 84 ? -7.130 -0.776 -18.286 1.00 89.06 84 SER A N 1
ATOM 626 C CA . SER A 1 84 ? -7.062 -2.220 -18.040 1.00 89.06 84 SER A CA 1
ATOM 627 C C . SER A 1 84 ? -8.105 -2.984 -18.857 1.00 89.06 84 SER A C 1
ATOM 629 O O . SER A 1 84 ? -7.764 -3.969 -19.505 1.00 89.06 84 SER A O 1
ATOM 631 N N . ALA A 1 85 ? -9.346 -2.496 -18.926 1.00 91.38 85 ALA A N 1
ATOM 632 C CA . ALA A 1 85 ? -10.400 -3.097 -19.739 1.00 91.38 85 ALA A CA 1
ATOM 633 C C . ALA A 1 85 ? -10.130 -2.963 -21.244 1.00 91.38 85 ALA A C 1
ATOM 635 O O . ALA A 1 85 ? -10.562 -3.803 -22.032 1.00 91.38 85 ALA A O 1
ATOM 636 N N . HIS A 1 86 ? -9.466 -1.891 -21.677 1.00 91.81 86 HIS A N 1
ATOM 637 C CA . HIS A 1 86 ? -9.037 -1.726 -23.063 1.00 91.81 86 HIS A CA 1
ATOM 638 C C . HIS A 1 86 ? -7.924 -2.719 -23.410 1.00 91.81 86 HIS A C 1
ATOM 640 O O . HIS A 1 86 ? -8.019 -3.415 -24.419 1.00 91.81 86 HIS A O 1
ATOM 646 N N . HIS A 1 87 ? -6.913 -2.832 -22.547 1.00 87.81 87 HIS A N 1
ATOM 647 C CA . HIS A 1 87 ? -5.822 -3.786 -22.705 1.00 87.81 87 HIS A CA 1
ATOM 648 C C . HIS A 1 87 ? -6.337 -5.231 -22.719 1.00 87.81 87 HIS A C 1
ATOM 650 O O . HIS A 1 87 ? -5.986 -6.010 -23.605 1.00 87.81 87 HIS A O 1
ATOM 656 N N . ASP A 1 88 ? -7.224 -5.580 -21.787 1.00 88.00 88 ASP A N 1
ATOM 657 C CA . ASP A 1 88 ? -7.804 -6.918 -21.715 1.00 88.00 88 ASP A CA 1
ATOM 658 C C . ASP A 1 88 ? -8.658 -7.231 -22.950 1.00 88.00 88 ASP A C 1
ATOM 660 O O . ASP A 1 88 ? -8.495 -8.288 -23.547 1.00 88.00 88 ASP A O 1
ATOM 664 N N . ARG A 1 89 ? -9.459 -6.280 -23.450 1.00 87.62 89 ARG A N 1
ATOM 665 C CA . ARG A 1 89 ? -10.188 -6.451 -24.721 1.00 87.62 89 ARG A CA 1
ATOM 666 C C . ARG A 1 89 ? -9.269 -6.596 -25.933 1.00 87.62 89 ARG A C 1
ATOM 668 O O . ARG A 1 89 ? -9.610 -7.313 -26.869 1.00 87.62 89 ARG A O 1
ATOM 675 N N . ARG A 1 90 ? -8.122 -5.910 -25.947 1.00 85.00 90 ARG A N 1
ATOM 676 C CA . ARG A 1 90 ? -7.194 -5.914 -27.087 1.00 85.00 90 ARG A CA 1
ATOM 677 C C . ARG A 1 90 ? -6.351 -7.186 -27.171 1.00 85.00 90 ARG A C 1
ATOM 679 O O . ARG A 1 90 ? -6.087 -7.638 -28.286 1.00 85.00 90 ARG A O 1
ATOM 686 N N . PHE A 1 91 ? -5.920 -7.715 -26.025 1.00 81.50 91 PHE A N 1
ATOM 687 C CA . PHE A 1 91 ? -4.959 -8.823 -25.928 1.00 81.50 91 PHE A CA 1
ATOM 688 C C . PHE A 1 91 ? -5.546 -10.106 -25.324 1.00 81.50 91 PHE A C 1
ATOM 690 O O . PHE A 1 91 ? -4.881 -11.142 -25.333 1.00 81.50 91 PHE A O 1
ATOM 697 N N . TRP A 1 92 ? -6.773 -10.049 -24.796 1.00 80.50 92 TRP A N 1
ATOM 698 C CA . TRP A 1 92 ? -7.417 -11.134 -24.046 1.00 80.50 92 TRP A CA 1
ATOM 699 C C . TRP A 1 92 ? -6.531 -11.671 -22.909 1.00 80.50 92 TRP A C 1
ATOM 701 O O . TRP A 1 92 ? -6.501 -12.865 -22.602 1.00 80.50 92 TRP A O 1
ATOM 711 N N . PHE A 1 93 ? -5.748 -10.761 -22.324 1.00 78.69 93 PHE A N 1
ATOM 712 C CA . PHE A 1 93 ? -4.559 -11.060 -21.530 1.00 78.69 93 PHE A CA 1
ATOM 713 C C . PHE A 1 93 ? -4.875 -11.938 -20.316 1.00 78.69 93 PHE A C 1
ATOM 715 O O . PHE A 1 93 ? -4.105 -12.849 -20.006 1.00 78.69 93 PHE A O 1
ATOM 722 N N . SER A 1 94 ? -6.023 -11.702 -19.672 1.00 83.25 94 SER A N 1
ATOM 723 C CA . SER A 1 94 ? -6.437 -12.414 -18.457 1.00 83.25 94 SER A CA 1
ATOM 724 C C . SER A 1 94 ? -6.900 -13.851 -18.710 1.00 83.25 94 SER A C 1
ATOM 726 O O . SER A 1 94 ? -6.759 -14.691 -17.825 1.00 83.25 94 SER A O 1
ATOM 728 N N . ALA A 1 95 ? -7.439 -14.161 -19.895 1.00 81.12 95 ALA A N 1
ATOM 729 C CA . ALA A 1 95 ? -7.962 -15.501 -20.196 1.00 81.12 95 ALA A CA 1
ATOM 730 C C . ALA A 1 95 ? -6.944 -16.413 -20.903 1.00 81.12 95 ALA A C 1
ATOM 732 O O . ALA A 1 95 ? -7.157 -17.620 -21.000 1.00 81.12 95 ALA A O 1
ATOM 733 N N . ARG A 1 96 ? -5.837 -15.847 -21.393 1.00 80.56 96 ARG A N 1
ATOM 734 C CA . ARG A 1 96 ? -4.785 -16.574 -22.114 1.00 80.56 96 ARG A CA 1
ATOM 735 C C . ARG A 1 96 ? -3.745 -17.149 -21.154 1.00 80.56 96 ARG A C 1
ATOM 737 O O . ARG A 1 96 ? -3.380 -16.513 -20.160 1.00 80.56 96 ARG A O 1
ATOM 744 N N . GLN A 1 97 ? -3.235 -18.336 -21.484 1.00 81.25 97 GLN A N 1
ATOM 745 C CA . GLN A 1 97 ? -2.096 -18.941 -20.787 1.00 81.25 97 GLN A CA 1
ATOM 746 C C . GLN A 1 97 ? -0.810 -18.128 -21.012 1.00 81.25 97 GLN A C 1
ATOM 748 O O . GLN A 1 97 ? -0.694 -17.392 -21.990 1.00 81.25 97 GLN A O 1
ATOM 753 N N . GLU A 1 98 ? 0.167 -18.266 -20.111 1.00 78.81 98 GLU A N 1
ATOM 754 C CA . GLU A 1 98 ? 1.383 -17.434 -20.084 1.00 78.81 98 GLU A CA 1
ATOM 755 C C . GLU A 1 98 ? 2.168 -17.457 -21.404 1.00 78.81 98 GLU A C 1
ATOM 757 O O . GLU A 1 98 ? 2.581 -16.411 -21.897 1.00 78.81 98 GLU A O 1
ATOM 762 N N . LEU A 1 99 ? 2.304 -18.636 -22.016 1.00 80.88 99 LEU A N 1
ATOM 763 C CA . LEU A 1 99 ? 3.018 -18.804 -23.282 1.00 80.88 99 LEU A CA 1
ATOM 764 C C . LEU A 1 99 ? 2.296 -18.101 -24.441 1.00 80.88 99 LEU A C 1
ATOM 766 O O . LEU A 1 99 ? 2.899 -17.379 -25.230 1.00 80.88 99 LEU A O 1
ATOM 770 N N . GLU A 1 100 ? 0.977 -18.272 -24.525 1.00 81.75 100 GLU A N 1
ATOM 771 C CA . GLU A 1 100 ? 0.158 -17.607 -25.539 1.00 81.75 100 GLU A CA 1
ATOM 772 C C . GLU A 1 100 ? 0.143 -16.088 -25.372 1.00 81.75 100 GLU A C 1
ATOM 774 O O . GLU A 1 100 ? 0.031 -15.344 -26.347 1.00 81.75 100 GLU A O 1
ATOM 779 N N . ARG A 1 101 ? 0.253 -15.629 -24.127 1.00 85.19 101 ARG A N 1
ATOM 780 C CA . ARG A 1 101 ? 0.341 -14.219 -23.777 1.00 85.19 101 ARG A CA 1
ATOM 781 C C . ARG A 1 101 ? 1.678 -13.630 -24.218 1.00 85.19 101 ARG A C 1
ATOM 783 O O . ARG A 1 101 ? 1.676 -12.568 -24.830 1.00 85.19 101 ARG A O 1
ATOM 790 N N . GLU A 1 102 ? 2.789 -14.328 -24.002 1.00 82.81 102 GLU A N 1
ATOM 791 C CA . GLU A 1 102 ? 4.105 -13.919 -24.514 1.00 82.81 102 GLU A CA 1
ATOM 792 C C . GLU A 1 102 ? 4.125 -13.834 -26.045 1.00 82.81 102 GLU A C 1
ATOM 794 O O . GLU A 1 102 ? 4.602 -12.846 -26.596 1.00 82.81 102 GLU A O 1
ATOM 799 N N . LEU A 1 103 ? 3.511 -14.800 -26.732 1.00 79.81 103 LEU A N 1
ATOM 800 C CA . LEU A 1 103 ? 3.402 -14.813 -28.197 1.00 79.81 103 LEU A CA 1
ATOM 801 C C . LEU A 1 103 ? 2.416 -13.773 -28.758 1.00 79.81 103 LEU A C 1
ATOM 803 O O . LEU A 1 103 ? 2.452 -13.461 -29.948 1.00 79.81 103 LEU A O 1
ATOM 807 N N . SER A 1 104 ? 1.510 -13.247 -27.928 1.00 83.31 104 SER A N 1
ATOM 808 C CA . SER A 1 104 ? 0.519 -12.248 -28.350 1.00 83.31 104 SER A CA 1
ATOM 809 C C . SER A 1 104 ? 1.114 -10.859 -28.568 1.00 83.31 104 SER A C 1
ATOM 811 O O . SER A 1 104 ? 0.556 -10.057 -29.322 1.00 83.31 104 SER A O 1
ATOM 813 N N . PHE A 1 105 ? 2.249 -10.580 -27.929 1.00 83.69 105 PHE A N 1
ATOM 814 C CA . PHE A 1 105 ? 2.964 -9.328 -28.089 1.00 83.69 105 PHE A CA 1
ATOM 815 C C . PHE A 1 105 ? 3.895 -9.410 -29.296 1.00 83.69 105 PHE A C 1
ATOM 817 O O . PHE A 1 105 ? 4.854 -10.176 -29.314 1.00 83.69 105 PHE A O 1
ATOM 824 N N . GLN A 1 106 ? 3.619 -8.601 -30.316 1.00 79.50 106 GLN A N 1
ATOM 825 C CA . GLN A 1 106 ? 4.445 -8.520 -31.519 1.00 79.50 106 GLN A CA 1
ATOM 826 C C . GLN A 1 106 ? 5.356 -7.283 -31.479 1.00 79.50 106 GLN A C 1
ATOM 828 O O . GLN A 1 106 ? 4.983 -6.223 -30.961 1.00 79.50 106 GLN A O 1
ATOM 833 N N . GLY A 1 107 ? 6.559 -7.415 -32.046 1.00 82.12 107 GLY A N 1
ATOM 834 C CA . GLY A 1 107 ? 7.532 -6.326 -32.168 1.00 82.12 107 GLY A CA 1
ATOM 835 C C . GLY A 1 107 ? 8.024 -5.792 -30.817 1.00 82.12 107 GLY A C 1
ATOM 836 O O . GLY A 1 107 ? 8.292 -6.558 -29.894 1.00 82.12 107 GLY A O 1
ATOM 837 N N . GLY A 1 108 ? 8.133 -4.465 -30.691 1.00 81.94 108 GLY A N 1
ATOM 838 C CA . GLY A 1 108 ? 8.703 -3.813 -29.503 1.00 81.94 108 GLY A CA 1
ATOM 839 C C . GLY A 1 108 ? 7.936 -4.072 -28.201 1.00 81.94 108 GLY A C 1
ATOM 840 O O . GLY A 1 108 ? 8.549 -4.154 -27.145 1.00 81.94 108 GLY A O 1
ATOM 841 N N . SER A 1 109 ? 6.615 -4.279 -28.256 1.00 85.06 109 SER A N 1
ATOM 842 C CA . SER A 1 109 ? 5.796 -4.524 -27.053 1.00 85.06 109 SER A CA 1
ATOM 843 C C . SER A 1 109 ? 6.195 -5.797 -26.292 1.00 85.06 109 SER A C 1
ATOM 845 O O . SER A 1 109 ? 6.210 -5.802 -25.062 1.00 85.06 109 SER A O 1
ATOM 847 N N . GLY A 1 110 ? 6.587 -6.851 -27.017 1.00 87.81 110 GLY A N 1
ATOM 848 C CA . GLY A 1 110 ? 7.067 -8.098 -26.420 1.00 87.81 110 GLY A CA 1
ATOM 849 C C . GLY A 1 110 ? 8.439 -7.936 -25.771 1.00 87.81 110 GLY A C 1
ATOM 850 O O . GLY A 1 110 ? 8.691 -8.519 -24.720 1.00 87.81 110 GLY A O 1
ATOM 851 N N . LEU A 1 111 ? 9.290 -7.079 -26.345 1.00 88.06 111 LEU A N 1
ATOM 852 C CA . LEU A 1 111 ? 10.608 -6.757 -25.801 1.00 88.06 111 LEU A CA 1
ATOM 853 C C . LEU A 1 111 ? 10.494 -6.043 -24.441 1.00 88.06 111 LEU A C 1
ATOM 855 O O . LEU A 1 111 ? 11.130 -6.458 -23.474 1.00 88.06 111 LEU A O 1
ATOM 859 N N . TYR A 1 112 ? 9.630 -5.028 -24.332 1.00 90.62 112 TYR A N 1
ATOM 860 C CA . TYR A 1 112 ? 9.372 -4.341 -23.057 1.00 90.62 112 TYR A CA 1
ATOM 861 C C . TYR A 1 112 ? 8.801 -5.294 -21.997 1.00 90.62 112 TYR A C 1
ATOM 863 O O . TYR A 1 112 ? 9.233 -5.285 -20.843 1.00 90.62 112 TYR A O 1
ATOM 871 N N . TYR A 1 113 ? 7.874 -6.172 -22.394 1.00 89.38 113 TYR A N 1
ATOM 872 C CA . TYR A 1 113 ? 7.311 -7.188 -21.504 1.00 89.38 113 TYR A CA 1
ATOM 873 C C . TYR A 1 113 ? 8.362 -8.203 -21.022 1.00 89.38 113 TYR A C 1
ATOM 875 O O . TYR A 1 113 ? 8.363 -8.577 -19.847 1.00 89.38 113 TYR A O 1
ATOM 883 N N . HIS A 1 114 ? 9.285 -8.606 -21.899 1.00 90.38 114 HIS A N 1
ATOM 884 C CA . HIS A 1 114 ? 10.397 -9.495 -21.568 1.00 90.38 114 HIS A CA 1
ATOM 885 C C . HIS A 1 114 ? 11.330 -8.876 -20.518 1.00 90.38 114 HIS A C 1
ATOM 887 O O . HIS A 1 114 ? 11.564 -9.483 -19.472 1.00 90.38 114 HIS A O 1
ATOM 893 N N . PHE A 1 115 ? 11.792 -7.641 -20.736 1.00 91.88 115 PHE A N 1
ATOM 894 C CA . PHE A 1 115 ? 12.667 -6.956 -19.781 1.00 91.88 115 PHE A CA 1
ATOM 895 C C . PHE A 1 115 ? 11.975 -6.671 -18.443 1.00 91.88 115 PHE A C 1
ATOM 897 O O . PHE A 1 115 ? 12.580 -6.837 -17.382 1.00 91.88 115 PHE A O 1
ATOM 904 N N . TYR A 1 116 ? 10.684 -6.321 -18.463 1.00 91.19 116 TYR A N 1
ATOM 905 C CA . TYR A 1 116 ? 9.890 -6.200 -17.241 1.00 91.19 116 TYR A CA 1
ATOM 906 C C . TYR A 1 116 ? 9.868 -7.517 -16.450 1.00 91.19 116 TYR A C 1
ATOM 908 O O . TYR A 1 116 ? 10.130 -7.521 -15.245 1.00 91.19 116 TYR A O 1
ATOM 916 N N . LYS A 1 117 ? 9.621 -8.652 -17.116 1.00 90.50 117 LYS A N 1
ATOM 917 C CA . LYS A 1 117 ? 9.658 -9.974 -16.476 1.00 90.50 117 LYS A CA 1
ATOM 918 C C . LYS A 1 117 ? 11.032 -10.319 -15.915 1.00 90.50 117 LYS A C 1
ATOM 920 O O . LYS A 1 117 ? 11.110 -10.828 -14.798 1.00 90.50 117 LYS A O 1
ATOM 925 N N . GLN A 1 118 ? 12.101 -10.013 -16.642 1.00 91.69 118 GLN A N 1
ATOM 926 C CA . GLN A 1 118 ? 13.469 -10.241 -16.181 1.00 91.69 118 GLN A CA 1
ATOM 927 C C . GLN A 1 118 ? 13.764 -9.462 -14.887 1.00 91.69 118 GLN A C 1
ATOM 929 O O . GLN A 1 118 ? 14.279 -10.030 -13.923 1.00 91.69 118 GLN A O 1
ATOM 934 N N . MET A 1 119 ? 13.332 -8.198 -14.803 1.00 92.62 119 MET A N 1
ATOM 935 C CA . MET A 1 119 ? 13.453 -7.378 -13.589 1.00 92.62 119 MET A CA 1
ATOM 936 C C . MET A 1 119 ? 12.682 -7.937 -12.387 1.00 92.62 119 MET A C 1
ATOM 938 O O . MET A 1 119 ? 13.105 -7.747 -11.239 1.00 92.62 119 MET A O 1
ATOM 942 N N . LEU A 1 120 ? 11.551 -8.606 -12.632 1.00 90.38 120 LEU A N 1
ATOM 943 C CA . LEU A 1 120 ? 10.756 -9.264 -11.594 1.00 90.38 120 LEU A CA 1
ATOM 944 C C . LEU A 1 120 ? 11.338 -10.608 -11.148 1.00 90.38 120 LEU A C 1
ATOM 946 O O . LEU A 1 120 ? 11.249 -10.933 -9.966 1.00 90.38 120 LEU A O 1
ATOM 950 N N . ALA A 1 121 ? 11.921 -11.374 -12.071 1.00 91.19 121 ALA A N 1
ATOM 951 C CA . ALA A 1 121 ? 12.541 -12.667 -11.787 1.00 91.19 121 ALA A CA 1
ATOM 952 C C . ALA A 1 121 ? 13.890 -12.530 -11.057 1.00 91.19 121 ALA A C 1
ATOM 954 O O . ALA A 1 121 ? 14.304 -13.446 -10.346 1.00 91.19 121 ALA A O 1
ATOM 955 N N . ALA A 1 122 ? 14.569 -11.388 -11.206 1.00 92.00 122 ALA A N 1
ATOM 956 C CA . ALA A 1 122 ? 15.858 -11.135 -10.576 1.00 92.00 122 ALA A CA 1
ATOM 957 C C . ALA A 1 122 ? 15.777 -11.128 -9.030 1.00 92.00 122 ALA A C 1
ATOM 959 O O . ALA A 1 122 ? 14.882 -10.502 -8.448 1.00 92.00 122 ALA A O 1
ATOM 960 N N . PRO A 1 123 ? 16.759 -11.720 -8.322 1.00 90.38 123 PRO A N 1
ATOM 961 C CA . PRO A 1 123 ? 16.734 -11.848 -6.861 1.00 90.38 123 PRO A CA 1
ATOM 962 C C . PRO A 1 123 ? 16.753 -10.492 -6.142 1.00 90.38 123 PRO A C 1
ATOM 964 O O . PRO A 1 123 ? 16.108 -10.324 -5.108 1.00 90.38 123 PRO A O 1
ATOM 967 N N . SER A 1 124 ? 17.410 -9.483 -6.720 1.00 91.19 124 SER A N 1
ATOM 968 C CA . SER A 1 124 ? 17.398 -8.095 -6.240 1.00 91.19 124 SER A CA 1
ATOM 969 C C . SER A 1 124 ? 17.149 -7.120 -7.395 1.00 91.19 124 SER A C 1
ATOM 971 O O . SER A 1 124 ? 17.278 -7.491 -8.564 1.00 91.19 124 SER A O 1
ATOM 973 N N . PHE A 1 125 ? 16.710 -5.893 -7.090 1.00 91.75 125 PHE A N 1
ATOM 974 C CA . PHE A 1 125 ? 16.466 -4.878 -8.126 1.00 91.75 125 PHE A CA 1
ATOM 975 C C . PHE A 1 125 ? 17.777 -4.411 -8.762 1.00 91.75 125 PHE A C 1
ATOM 977 O O . PHE A 1 125 ? 17.851 -4.290 -9.978 1.00 91.75 125 PHE A O 1
ATOM 984 N N . ALA A 1 126 ? 18.816 -4.213 -7.945 1.00 92.88 126 ALA A N 1
ATOM 985 C CA . ALA A 1 126 ? 20.143 -3.824 -8.412 1.00 92.88 126 ALA A CA 1
ATOM 986 C C . ALA A 1 126 ? 20.754 -4.879 -9.343 1.00 92.88 126 ALA A C 1
ATOM 988 O O . ALA A 1 126 ? 21.323 -4.523 -10.367 1.00 92.88 126 ALA A O 1
ATOM 989 N N . GLU A 1 127 ? 20.574 -6.162 -9.020 1.00 93.38 127 GLU A N 1
ATOM 990 C CA . GLU A 1 127 ? 21.038 -7.266 -9.862 1.00 93.38 127 GLU A CA 1
ATOM 991 C C . GLU A 1 127 ? 20.315 -7.280 -11.214 1.00 93.38 127 GLU A C 1
ATOM 993 O O . GLU A 1 127 ? 20.958 -7.324 -12.257 1.00 93.38 127 GLU A O 1
ATOM 998 N N . GLY A 1 128 ? 18.982 -7.154 -11.215 1.00 93.31 128 GLY A N 1
ATOM 999 C CA . GLY A 1 128 ? 18.215 -7.057 -12.461 1.00 93.31 128 GLY A CA 1
ATOM 1000 C C . GLY A 1 128 ? 18.623 -5.845 -13.304 1.00 93.31 128 GLY A C 1
ATOM 1001 O O . GLY A 1 128 ? 18.794 -5.956 -14.513 1.00 93.31 128 GLY A O 1
ATOM 1002 N N . PHE A 1 129 ? 18.850 -4.698 -12.662 1.00 94.56 129 PHE A N 1
ATOM 1003 C CA . PHE A 1 129 ? 19.295 -3.484 -13.341 1.00 94.56 129 PHE A CA 1
ATOM 1004 C C . PHE A 1 129 ? 20.694 -3.646 -13.951 1.00 94.56 129 PHE A C 1
ATOM 1006 O O . PHE A 1 129 ? 20.906 -3.268 -15.101 1.00 94.56 129 PHE A O 1
ATOM 1013 N N . TYR A 1 130 ? 21.633 -4.254 -13.219 1.00 94.25 130 TYR A N 1
ATOM 1014 C CA . TYR A 1 130 ? 22.981 -4.532 -13.713 1.00 94.25 130 TYR A CA 1
ATOM 1015 C C . TYR A 1 130 ? 22.968 -5.482 -14.920 1.00 94.25 130 TYR A C 1
ATOM 1017 O O . TYR A 1 130 ? 23.656 -5.227 -15.907 1.00 94.25 130 TYR A O 1
ATOM 1025 N N . GLN A 1 131 ? 22.126 -6.519 -14.888 1.00 92.38 131 GLN A N 1
ATOM 1026 C CA . GLN A 1 131 ? 21.955 -7.449 -16.009 1.00 92.38 131 GLN A CA 1
ATOM 1027 C C . GLN A 1 131 ? 21.415 -6.772 -17.277 1.00 92.38 131 GLN A C 1
ATOM 1029 O O . GLN A 1 131 ? 21.774 -7.179 -18.376 1.00 92.38 131 GLN A O 1
ATOM 1034 N N . LEU A 1 132 ? 20.598 -5.720 -17.147 1.00 93.12 132 LEU A N 1
ATOM 1035 C CA . LEU A 1 132 ? 20.130 -4.928 -18.292 1.00 93.12 132 LEU A CA 1
ATOM 1036 C C . LEU A 1 132 ? 21.169 -3.913 -18.797 1.00 93.12 132 LEU A C 1
ATOM 1038 O O . LEU A 1 132 ? 21.142 -3.532 -19.966 1.00 93.12 132 LEU A O 1
ATOM 1042 N N . LEU A 1 133 ? 22.062 -3.439 -17.926 1.00 93.31 133 LEU A N 1
ATOM 1043 C CA . LEU A 1 133 ? 23.167 -2.542 -18.287 1.00 93.31 133 LEU A CA 1
ATOM 1044 C C . LEU A 1 133 ? 24.267 -3.261 -19.071 1.00 93.31 133 LEU A C 1
ATOM 1046 O O . LEU A 1 133 ? 24.886 -2.660 -19.947 1.00 93.31 133 LEU A O 1
ATOM 1050 N N . VAL A 1 134 ? 24.518 -4.528 -18.740 1.00 92.19 134 VAL A N 1
ATOM 1051 C CA . VAL A 1 134 ? 25.522 -5.380 -19.390 1.00 92.19 134 VAL A CA 1
ATOM 1052 C C . VAL A 1 134 ? 24.823 -6.583 -20.017 1.00 92.19 134 VAL A C 1
ATOM 1054 O O . VAL A 1 134 ? 25.063 -7.735 -19.657 1.00 92.19 134 VAL A O 1
ATOM 1057 N N . ASP A 1 135 ? 23.923 -6.301 -20.954 1.00 91.12 135 ASP A N 1
ATOM 1058 C CA . ASP A 1 135 ? 23.103 -7.323 -21.590 1.00 91.12 135 ASP A CA 1
ATOM 1059 C C . ASP A 1 135 ? 23.834 -7.942 -22.788 1.00 91.12 135 ASP A C 1
ATOM 1061 O O . ASP A 1 135 ? 24.212 -7.255 -23.739 1.00 91.12 135 ASP A O 1
ATOM 1065 N N . ASN A 1 136 ? 24.037 -9.257 -22.732 1.00 89.25 136 ASN A N 1
ATOM 1066 C CA . ASN A 1 136 ? 24.648 -10.074 -23.781 1.00 89.25 136 ASN A CA 1
ATOM 1067 C C . ASN A 1 136 ? 23.652 -11.042 -24.448 1.00 89.25 136 ASN A C 1
ATOM 1069 O O . ASN A 1 136 ? 24.027 -11.756 -25.378 1.00 89.25 136 ASN A O 1
ATOM 1073 N N . GLY A 1 137 ? 22.406 -11.093 -23.966 1.00 83.25 137 GLY A N 1
ATOM 1074 C CA . GLY A 1 137 ? 21.385 -12.033 -24.425 1.00 83.25 137 GLY A CA 1
ATOM 1075 C C . GLY A 1 137 ? 20.556 -11.494 -25.587 1.00 83.25 137 GLY A C 1
ATOM 1076 O O . GLY A 1 137 ? 20.152 -12.263 -26.458 1.00 83.25 137 GLY A O 1
ATOM 1077 N N . THR A 1 138 ? 20.337 -10.176 -25.642 1.00 85.81 138 THR A N 1
ATOM 1078 C CA . THR A 1 138 ? 19.486 -9.558 -26.675 1.00 85.81 138 THR A CA 1
ATOM 1079 C C . THR A 1 138 ? 20.145 -9.517 -28.056 1.00 85.81 138 THR A C 1
ATOM 1081 O O . THR A 1 138 ? 19.462 -9.659 -29.070 1.00 85.81 138 THR A O 1
ATOM 1084 N N . VAL A 1 139 ? 21.468 -9.336 -28.126 1.00 85.31 139 VAL A N 1
ATOM 1085 C CA . VAL A 1 139 ? 22.224 -9.301 -29.390 1.00 85.31 139 VAL A CA 1
ATOM 1086 C C . VAL A 1 139 ? 23.383 -10.286 -29.317 1.00 85.31 139 VAL A C 1
ATOM 1088 O O . VAL A 1 139 ? 24.305 -10.126 -28.522 1.00 85.31 139 VAL A O 1
ATOM 1091 N N . SER A 1 140 ? 23.355 -11.305 -30.179 1.00 85.06 140 SER A N 1
ATOM 1092 C CA . SER A 1 140 ? 24.389 -12.342 -30.196 1.00 85.06 140 SER A CA 1
ATOM 1093 C C . SER A 1 140 ? 25.772 -11.748 -30.486 1.00 85.06 140 SER A C 1
ATOM 1095 O O . SER A 1 140 ? 25.971 -11.065 -31.491 1.00 85.06 140 SER A O 1
ATOM 1097 N N . GLY A 1 141 ? 26.731 -12.019 -29.599 1.00 85.44 141 GLY A N 1
ATOM 1098 C CA . GLY A 1 141 ? 28.129 -11.618 -29.766 1.00 85.44 141 GLY A CA 1
ATOM 1099 C C . GLY A 1 141 ? 28.453 -10.172 -29.377 1.00 85.44 141 GLY A C 1
ATOM 1100 O O . GLY A 1 141 ? 29.575 -9.736 -29.627 1.00 85.44 141 GLY A O 1
ATOM 1101 N N . GLN A 1 142 ? 27.521 -9.426 -28.769 1.00 89.50 142 GLN A N 1
ATOM 1102 C CA . GLN A 1 142 ? 27.768 -8.062 -28.289 1.00 89.50 142 GLN A CA 1
ATOM 1103 C C . GLN A 1 142 ? 27.156 -7.824 -26.906 1.00 89.50 142 GLN A C 1
ATOM 1105 O O . GLN A 1 142 ? 26.040 -8.249 -26.633 1.00 89.50 142 GLN A O 1
ATOM 1110 N N . THR A 1 143 ? 27.873 -7.094 -26.050 1.00 88.81 143 THR A N 1
ATOM 1111 C CA . THR A 1 143 ? 27.330 -6.547 -24.800 1.00 88.81 143 THR A CA 1
ATOM 1112 C C . THR A 1 143 ? 26.787 -5.150 -25.065 1.00 88.81 143 THR A C 1
ATOM 1114 O O . THR A 1 143 ? 27.547 -4.263 -25.465 1.00 88.81 143 THR A O 1
ATOM 1117 N N . ILE A 1 144 ? 25.493 -4.941 -24.845 1.00 92.31 144 ILE A N 1
ATOM 1118 C CA . ILE A 1 144 ? 24.835 -3.648 -25.031 1.00 92.31 144 ILE A CA 1
ATOM 1119 C C . ILE A 1 144 ? 24.212 -3.158 -23.724 1.00 92.31 144 ILE A C 1
ATOM 1121 O O . ILE A 1 144 ? 23.772 -3.943 -22.888 1.00 92.31 144 ILE A O 1
ATOM 1125 N N . ASN A 1 145 ? 24.147 -1.836 -23.567 1.00 93.00 145 ASN A N 1
ATOM 1126 C CA . ASN A 1 145 ? 23.340 -1.218 -22.523 1.00 93.00 145 ASN A CA 1
ATOM 1127 C C . ASN A 1 145 ? 21.877 -1.189 -22.977 1.00 93.00 145 ASN A C 1
ATOM 1129 O O . ASN A 1 145 ? 21.458 -0.270 -23.689 1.00 93.00 145 ASN A O 1
ATOM 1133 N N . SER A 1 146 ? 21.105 -2.202 -22.586 1.00 91.31 146 SER A N 1
ATOM 1134 C CA . SER A 1 146 ? 19.703 -2.339 -22.987 1.00 91.31 146 SER A CA 1
ATOM 1135 C C . SER A 1 146 ? 18.808 -1.272 -22.351 1.00 91.31 146 SER A C 1
ATOM 1137 O O . SER A 1 146 ? 17.827 -0.858 -22.969 1.00 91.31 146 SER A O 1
ATOM 1139 N N . VAL A 1 147 ? 19.169 -0.744 -21.174 1.00 92.00 147 VAL A N 1
ATOM 1140 C CA . VAL A 1 147 ? 18.410 0.328 -20.503 1.00 92.00 147 VAL A CA 1
ATOM 1141 C C . VAL A 1 147 ? 18.386 1.604 -21.336 1.00 92.00 147 VAL A C 1
ATOM 1143 O O . VAL A 1 147 ? 17.317 2.145 -21.615 1.00 92.00 147 VAL A O 1
ATOM 1146 N N . GLU A 1 148 ? 19.564 2.078 -21.735 1.00 92.38 148 GLU A N 1
ATOM 1147 C CA . GLU A 1 148 ? 19.710 3.316 -22.500 1.00 92.38 148 GLU A CA 1
ATOM 1148 C C . GLU A 1 148 ? 19.245 3.130 -23.947 1.00 92.38 148 GLU A C 1
ATOM 1150 O O . GLU A 1 148 ? 18.527 3.967 -24.488 1.00 92.38 148 GLU A O 1
ATOM 1155 N N . ARG A 1 149 ? 19.594 1.994 -24.564 1.00 90.31 149 ARG A N 1
ATOM 1156 C CA . ARG A 1 149 ? 19.323 1.745 -25.982 1.00 90.31 149 ARG A CA 1
ATOM 1157 C C . ARG A 1 149 ? 17.841 1.545 -26.301 1.00 90.31 149 ARG A C 1
ATOM 1159 O O . ARG A 1 149 ? 17.414 1.923 -27.390 1.00 90.31 149 ARG A O 1
ATOM 1166 N N . PHE A 1 150 ? 17.066 0.962 -25.383 1.00 90.81 150 PHE A N 1
ATOM 1167 C CA . PHE A 1 150 ? 15.627 0.722 -25.565 1.00 90.81 150 PHE A CA 1
ATOM 1168 C C . PHE A 1 150 ? 14.734 1.648 -24.728 1.00 90.81 150 PHE A C 1
ATOM 1170 O O . PHE A 1 150 ? 13.511 1.507 -24.768 1.00 90.81 150 PHE A O 1
ATOM 1177 N N . PHE A 1 151 ? 15.323 2.613 -24.011 1.00 92.94 151 PHE A N 1
ATOM 1178 C CA . PHE A 1 151 ? 14.622 3.554 -23.131 1.00 92.94 151 PHE A CA 1
ATOM 1179 C C . PHE A 1 151 ? 13.742 2.860 -22.074 1.00 92.94 151 PHE A C 1
ATOM 1181 O O . PHE A 1 151 ? 12.607 3.271 -21.847 1.00 92.94 151 PHE A O 1
ATOM 1188 N N . LEU A 1 152 ? 14.274 1.841 -21.386 1.00 93.25 152 LEU A N 1
ATOM 1189 C CA . LEU A 1 152 ? 13.534 0.994 -20.426 1.00 93.25 152 LEU A CA 1
ATOM 1190 C C . LEU A 1 152 ? 13.170 1.689 -19.097 1.00 93.25 152 LEU A C 1
ATOM 1192 O O . LEU A 1 152 ? 12.860 1.033 -18.101 1.00 93.25 152 LEU A O 1
ATOM 1196 N N . TYR A 1 153 ? 13.248 3.019 -19.024 1.00 92.19 153 TYR A N 1
ATOM 1197 C CA . TYR A 1 153 ? 12.984 3.765 -17.794 1.00 92.19 153 TYR A CA 1
ATOM 1198 C C . TYR A 1 153 ? 11.565 3.536 -17.243 1.00 92.19 153 TYR A C 1
ATOM 1200 O O . TYR A 1 153 ? 11.452 3.296 -16.037 1.00 92.19 153 TYR A O 1
ATOM 1208 N N . PRO A 1 154 ? 10.484 3.556 -18.053 1.00 90.62 154 PRO A N 1
ATOM 1209 C CA . PRO A 1 154 ? 9.137 3.280 -17.552 1.00 90.62 154 PRO A CA 1
ATOM 1210 C C . PRO A 1 154 ? 8.994 1.873 -16.954 1.00 90.62 154 PRO A C 1
ATOM 1212 O O . PRO A 1 154 ? 8.386 1.715 -15.897 1.00 90.62 154 PRO A O 1
ATOM 1215 N N . GLU A 1 155 ? 9.596 0.859 -17.573 1.00 91.25 155 GLU A N 1
ATOM 1216 C CA . GLU A 1 155 ? 9.565 -0.542 -17.140 1.00 91.25 155 GLU A CA 1
ATOM 1217 C C . GLU A 1 155 ? 10.399 -0.759 -15.872 1.00 91.25 155 GLU A C 1
ATOM 1219 O O . GLU A 1 155 ? 10.009 -1.524 -14.984 1.00 91.25 155 GLU A O 1
ATOM 1224 N N . LEU A 1 156 ? 11.526 -0.054 -15.743 1.00 93.31 156 LEU A N 1
ATOM 1225 C CA . LEU A 1 156 ? 12.339 -0.032 -14.528 1.00 93.31 156 LEU A CA 1
ATOM 1226 C C . LEU A 1 156 ? 11.591 0.616 -13.363 1.00 93.31 156 LEU A C 1
ATOM 1228 O O . LEU A 1 156 ? 11.564 0.060 -12.267 1.00 93.31 156 LEU A O 1
ATOM 1232 N N . ILE A 1 157 ? 10.936 1.755 -13.598 1.00 91.75 157 ILE A N 1
ATOM 1233 C CA . ILE A 1 157 ? 10.107 2.415 -12.584 1.00 91.75 157 ILE A CA 1
ATOM 1234 C C . ILE A 1 157 ? 8.945 1.495 -12.194 1.00 91.75 157 ILE A C 1
ATOM 1236 O O . ILE A 1 157 ? 8.694 1.290 -11.007 1.00 91.75 157 ILE A O 1
ATOM 1240 N N . LEU A 1 158 ? 8.273 0.879 -13.169 1.00 89.38 158 LEU A N 1
ATOM 1241 C CA . LEU A 1 158 ? 7.150 -0.022 -12.921 1.00 89.38 158 LEU A CA 1
ATOM 1242 C C . LEU A 1 158 ? 7.576 -1.281 -12.153 1.00 89.38 158 LEU A C 1
ATOM 1244 O O . LEU A 1 158 ? 6.898 -1.680 -11.207 1.00 89.38 158 LEU A O 1
ATOM 1248 N N . SER A 1 159 ? 8.701 -1.900 -12.517 1.00 89.94 159 SER A N 1
ATOM 1249 C CA . SER A 1 159 ? 9.237 -3.074 -11.818 1.00 89.94 159 SER A CA 1
ATOM 1250 C C . SER A 1 159 ? 9.735 -2.728 -10.415 1.00 89.94 159 SER A C 1
ATOM 1252 O O . SER A 1 159 ? 9.471 -3.486 -9.483 1.00 89.94 159 SER A O 1
ATOM 1254 N N . PHE A 1 160 ? 10.365 -1.565 -10.220 1.00 89.75 160 PHE A N 1
ATOM 1255 C CA . PHE A 1 160 ? 10.732 -1.069 -8.895 1.00 89.75 160 PHE A CA 1
ATOM 1256 C C . PHE A 1 160 ? 9.494 -0.875 -8.019 1.00 89.75 160 PHE A C 1
ATOM 1258 O O . PHE A 1 160 ? 9.420 -1.435 -6.925 1.00 89.75 160 PHE A O 1
ATOM 1265 N N . ILE A 1 161 ? 8.487 -0.151 -8.522 1.00 86.88 161 ILE A N 1
ATOM 1266 C CA . ILE A 1 161 ? 7.229 0.084 -7.807 1.00 86.88 161 ILE A CA 1
ATOM 1267 C C . ILE A 1 161 ? 6.554 -1.246 -7.485 1.00 86.88 161 ILE A C 1
ATOM 1269 O O . ILE A 1 161 ? 6.111 -1.425 -6.356 1.00 86.88 161 ILE A O 1
ATOM 1273 N N . TYR A 1 162 ? 6.505 -2.194 -8.421 1.00 86.69 162 TYR A N 1
ATOM 1274 C CA . TYR A 1 162 ? 5.893 -3.502 -8.197 1.00 86.69 162 TYR A CA 1
ATOM 1275 C C . TYR A 1 162 ? 6.622 -4.303 -7.110 1.00 86.69 162 TYR A C 1
ATOM 1277 O O . TYR A 1 162 ? 5.988 -4.836 -6.197 1.00 86.69 162 TYR A O 1
ATOM 1285 N N . ARG A 1 163 ? 7.959 -4.351 -7.161 1.00 84.69 163 ARG A N 1
ATOM 1286 C CA . ARG A 1 163 ? 8.782 -5.090 -6.194 1.00 84.69 163 ARG A CA 1
ATOM 1287 C C . ARG A 1 163 ? 8.768 -4.466 -4.803 1.00 84.69 163 ARG A C 1
ATOM 1289 O O . ARG A 1 163 ? 8.691 -5.201 -3.825 1.00 84.69 163 ARG A O 1
ATOM 1296 N N . VAL A 1 164 ? 8.804 -3.137 -4.712 1.00 79.94 164 VAL A N 1
ATOM 1297 C CA . VAL A 1 164 ? 8.707 -2.406 -3.438 1.00 79.94 164 VAL A CA 1
ATOM 1298 C C . VAL A 1 164 ? 7.289 -2.476 -2.876 1.00 79.94 164 VAL A C 1
ATOM 1300 O O . VAL A 1 164 ? 7.110 -2.690 -1.681 1.00 79.94 164 VAL A O 1
ATOM 1303 N N . SER A 1 165 ? 6.271 -2.347 -3.731 1.00 70.38 165 SER A N 1
ATOM 1304 C CA . SER A 1 165 ? 4.869 -2.378 -3.296 1.00 70.38 165 SER A CA 1
ATOM 1305 C C . SER A 1 165 ? 4.409 -3.776 -2.896 1.00 70.38 165 SER A C 1
ATOM 1307 O O . SER A 1 165 ? 3.432 -3.906 -2.154 1.00 70.38 165 SER A O 1
ATOM 1309 N N . GLY A 1 166 ? 5.090 -4.819 -3.383 1.00 64.25 166 GLY A N 1
ATOM 1310 C CA . GLY A 1 166 ? 4.958 -6.200 -2.935 1.00 64.25 166 GLY A CA 1
ATOM 1311 C C . GLY A 1 166 ? 3.517 -6.663 -2.731 1.00 64.25 166 GLY A C 1
ATOM 1312 O O . GLY A 1 166 ? 3.270 -7.320 -1.733 1.00 64.25 166 GLY A O 1
ATOM 1313 N N . GLY A 1 167 ? 2.557 -6.266 -3.580 1.00 60.97 167 GLY A N 1
ATOM 1314 C CA . GLY A 1 167 ? 1.104 -6.521 -3.466 1.00 60.97 167 GLY A CA 1
ATOM 1315 C C . GLY A 1 167 ? 0.400 -5.994 -2.195 1.00 60.97 167 GLY A C 1
ATOM 1316 O O . GLY A 1 167 ? -0.663 -5.383 -2.265 1.00 60.97 167 GLY A O 1
ATOM 1317 N N . GLN A 1 168 ? 0.987 -6.197 -1.017 1.00 64.19 168 GLN A N 1
ATOM 1318 C CA . GLN A 1 168 ? 0.462 -5.876 0.304 1.00 64.19 168 GLN A CA 1
ATOM 1319 C C . GLN A 1 168 ? 0.541 -4.382 0.617 1.00 64.19 168 GLN A C 1
ATOM 1321 O O . GLN A 1 168 ? -0.342 -3.866 1.305 1.00 64.19 168 GLN A O 1
ATOM 1326 N N . MET A 1 169 ? 1.560 -3.672 0.120 1.00 67.62 169 MET A N 1
ATOM 1327 C CA . MET A 1 169 ? 1.714 -2.241 0.389 1.00 67.62 169 MET A CA 1
ATOM 1328 C C . MET A 1 169 ? 0.670 -1.429 -0.371 1.00 67.62 169 MET A C 1
ATOM 1330 O O . MET A 1 169 ? 0.113 -0.504 0.203 1.00 67.62 169 MET A O 1
ATOM 1334 N N . PHE A 1 170 ? 0.330 -1.819 -1.606 1.00 67.69 170 PHE A N 1
ATOM 1335 C CA . PHE A 1 170 ? -0.741 -1.169 -2.366 1.00 67.69 170 PHE A CA 1
ATOM 1336 C C . PHE A 1 170 ? -2.083 -1.278 -1.633 1.00 67.69 170 PHE A C 1
ATOM 1338 O O . PHE A 1 170 ? -2.697 -0.259 -1.335 1.00 67.69 170 PHE A O 1
ATOM 1345 N N . CYS A 1 171 ? -2.478 -2.486 -1.213 1.00 72.25 171 CYS A N 1
ATOM 1346 C CA . CYS A 1 171 ? -3.676 -2.669 -0.389 1.00 72.25 171 CYS A CA 1
ATOM 1347 C C . CYS A 1 171 ? -3.616 -1.859 0.912 1.00 72.25 171 CYS A C 1
ATOM 1349 O O . CYS A 1 171 ? -4.610 -1.257 1.306 1.00 72.25 171 CYS A O 1
ATOM 1351 N N . SER A 1 172 ? -2.458 -1.813 1.572 1.00 73.06 172 SER A N 1
ATOM 1352 C CA . SER A 1 172 ? -2.282 -1.062 2.822 1.00 73.06 172 SER A CA 1
ATOM 1353 C C . SER A 1 172 ? -2.381 0.453 2.617 1.00 73.06 172 SER A C 1
ATOM 1355 O O . SER A 1 172 ? -2.971 1.142 3.445 1.00 73.06 172 SER A O 1
ATOM 1357 N N . LEU A 1 173 ? -1.846 0.976 1.512 1.00 76.25 173 LEU A N 1
ATOM 1358 C CA . LEU A 1 173 ? -1.926 2.389 1.145 1.00 76.25 173 LEU A CA 1
ATOM 1359 C C . LEU A 1 173 ? -3.348 2.774 0.752 1.00 76.25 173 LEU A C 1
ATOM 1361 O O . LEU A 1 173 ? -3.856 3.771 1.254 1.00 76.25 173 LEU A O 1
ATOM 1365 N N . THR A 1 174 ? -4.022 1.971 -0.073 1.00 78.88 174 THR A N 1
ATOM 1366 C CA . THR A 1 174 ? -5.431 2.194 -0.419 1.00 78.88 174 THR A CA 1
ATOM 1367 C C . THR A 1 174 ? -6.316 2.150 0.826 1.00 78.88 174 THR A C 1
ATOM 1369 O O . THR A 1 174 ? -7.144 3.041 1.007 1.00 78.88 174 THR A O 1
ATOM 1372 N N . MET A 1 175 ? -6.095 1.182 1.726 1.00 81.06 175 MET A N 1
ATOM 1373 C CA . MET A 1 175 ? -6.770 1.130 3.025 1.00 81.06 175 MET A CA 1
ATOM 1374 C C . MET A 1 175 ? -6.518 2.414 3.820 1.00 81.06 175 MET A C 1
ATOM 1376 O O . MET A 1 175 ? -7.480 3.073 4.188 1.00 81.06 175 MET A O 1
ATOM 1380 N N . SER A 1 176 ? -5.257 2.821 3.995 1.00 83.06 176 SER A N 1
ATOM 1381 C CA . SER A 1 176 ? -4.870 4.023 4.751 1.00 83.06 176 SER A CA 1
ATOM 1382 C C . SER A 1 176 ? -5.470 5.317 4.189 1.00 83.06 176 SER A C 1
ATOM 1384 O O . SER A 1 176 ? -6.013 6.126 4.939 1.00 83.06 176 SER A O 1
ATOM 1386 N N . ILE A 1 177 ? -5.419 5.507 2.866 1.00 83.31 177 ILE A N 1
ATOM 1387 C CA . ILE A 1 177 ? -5.998 6.678 2.195 1.00 83.31 177 ILE A CA 1
ATOM 1388 C C . ILE A 1 177 ? -7.511 6.689 2.406 1.00 83.31 177 ILE A C 1
ATOM 1390 O O . ILE A 1 177 ? -8.057 7.701 2.834 1.00 83.31 177 ILE A O 1
ATOM 1394 N N . SER A 1 178 ? -8.188 5.558 2.182 1.00 85.31 178 SER A N 1
ATOM 1395 C CA . SER A 1 178 ? -9.640 5.473 2.366 1.00 85.31 178 SER A CA 1
ATOM 1396 C C . SER A 1 178 ? -10.066 5.716 3.818 1.00 85.31 178 SER A C 1
ATOM 1398 O O . SER A 1 178 ? -11.017 6.458 4.049 1.00 85.31 178 SER A O 1
ATOM 1400 N N . T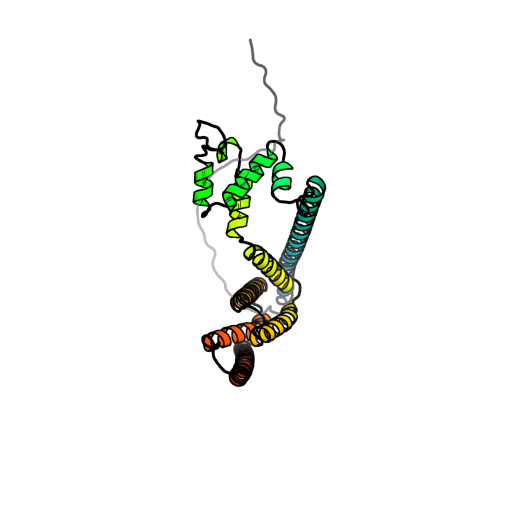HR A 1 179 ? -9.343 5.176 4.806 1.00 86.56 179 THR A N 1
ATOM 1401 C CA . THR A 1 179 ? -9.660 5.339 6.233 1.00 86.56 179 THR A CA 1
ATOM 1402 C C . THR A 1 179 ? -9.391 6.756 6.712 1.00 86.56 179 THR A C 1
ATOM 1404 O O . THR A 1 179 ? -10.189 7.311 7.462 1.00 86.56 179 THR A O 1
ATOM 1407 N N . PHE A 1 180 ? -8.299 7.367 6.251 1.00 85.44 180 PHE A N 1
ATOM 1408 C CA . PHE A 1 180 ? -7.978 8.761 6.531 1.00 85.44 180 PHE A CA 1
ATOM 1409 C C . PHE A 1 180 ? -9.013 9.710 5.922 1.00 85.44 180 PHE A C 1
ATOM 1411 O O . PHE A 1 180 ? -9.567 10.553 6.622 1.00 85.44 180 PHE A O 1
ATOM 1418 N N . THR A 1 181 ? -9.332 9.540 4.638 1.00 84.25 181 THR A N 1
ATOM 1419 C CA . THR A 1 181 ? -10.335 10.355 3.949 1.00 84.25 181 THR A CA 1
ATOM 1420 C C . THR A 1 181 ? -11.724 10.175 4.566 1.00 84.25 181 THR A C 1
ATOM 1422 O O . THR A 1 181 ? -12.421 11.166 4.751 1.00 84.25 181 THR A O 1
ATOM 1425 N N . PHE A 1 182 ? -12.107 8.959 4.969 1.00 86.81 182 PHE A N 1
ATOM 1426 C CA . PHE A 1 182 ? -13.365 8.700 5.679 1.00 86.81 182 PHE A CA 1
ATOM 1427 C C . PHE A 1 182 ? -13.436 9.419 7.035 1.00 86.81 182 PHE A C 1
ATOM 1429 O O . PHE A 1 182 ? -14.457 10.028 7.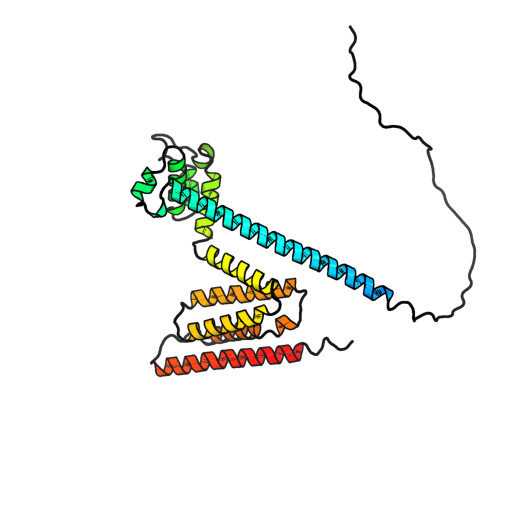351 1.00 86.81 182 PHE A O 1
ATOM 1436 N N . LEU A 1 183 ? -12.342 9.406 7.804 1.00 84.50 183 LEU A N 1
ATOM 1437 C CA . LEU A 1 183 ? -12.238 10.138 9.069 1.00 84.50 183 LEU A CA 1
ATOM 1438 C C . LEU A 1 183 ? -12.273 11.662 8.890 1.00 84.50 183 LEU A C 1
ATOM 1440 O O . LEU A 1 183 ? -12.825 12.349 9.744 1.00 84.50 183 LEU A O 1
ATOM 1444 N N . LEU A 1 184 ? -11.699 12.186 7.803 1.00 81.06 184 LEU A N 1
ATOM 1445 C CA . LEU A 1 184 ? -11.743 13.618 7.487 1.00 81.06 184 LEU A CA 1
ATOM 1446 C C . LEU A 1 184 ? -13.118 14.077 6.994 1.00 81.06 184 LEU A C 1
ATOM 1448 O O . LEU A 1 184 ? -13.568 15.163 7.343 1.00 81.06 184 LEU A O 1
ATOM 1452 N N . LEU A 1 185 ? -13.769 13.279 6.146 1.00 83.31 185 LEU A N 1
ATOM 1453 C CA . LEU A 1 185 ? -15.043 13.642 5.519 1.00 83.31 185 LEU A CA 1
ATOM 1454 C C . LEU A 1 185 ? -16.202 13.655 6.511 1.00 83.31 185 LEU A C 1
ATOM 1456 O O . LEU A 1 185 ? -17.161 14.399 6.316 1.00 83.31 185 LEU A O 1
ATOM 1460 N N . TRP A 1 186 ? -16.143 12.809 7.539 1.00 83.50 186 TRP A N 1
ATOM 1461 C CA . TRP A 1 186 ? -17.251 12.615 8.459 1.00 83.50 186 TRP A CA 1
ATOM 1462 C C . TRP A 1 186 ? -16.776 12.699 9.907 1.00 83.50 186 TRP A C 1
ATOM 1464 O O . TRP A 1 186 ? -16.149 11.783 10.431 1.00 83.50 186 TRP A O 1
ATOM 1474 N N . GLU A 1 187 ? -17.145 13.781 10.592 1.00 78.94 187 GLU A N 1
ATOM 1475 C CA . GLU A 1 187 ? -16.726 14.083 11.971 1.00 78.94 187 GLU A CA 1
ATOM 1476 C C . GLU A 1 187 ? -17.004 12.932 12.960 1.00 78.94 187 GLU A C 1
ATOM 1478 O O . GLU A 1 187 ? -16.211 12.647 13.858 1.00 78.94 187 GLU A O 1
ATOM 1483 N N . HIS A 1 188 ? -18.090 12.188 12.739 1.00 79.31 188 HIS A N 1
ATOM 1484 C CA . HIS A 1 188 ? -18.512 11.051 13.565 1.00 79.31 188 HIS A CA 1
ATOM 1485 C C . HIS A 1 188 ? -17.961 9.686 13.089 1.00 79.31 188 HIS A C 1
ATOM 1487 O O . HIS A 1 188 ? -18.328 8.648 13.639 1.00 79.31 188 HIS A O 1
ATOM 1493 N N . ALA A 1 189 ? -17.083 9.640 12.076 1.00 85.56 189 ALA A N 1
ATOM 1494 C CA . ALA A 1 189 ? -16.593 8.391 11.474 1.00 85.56 189 ALA A CA 1
ATOM 1495 C C . ALA A 1 189 ? -15.814 7.524 12.465 1.00 85.56 189 ALA A C 1
ATOM 1497 O O . ALA A 1 189 ? -15.780 6.299 12.339 1.00 85.56 189 ALA A O 1
ATOM 1498 N N . HIS A 1 190 ? -15.225 8.145 13.486 1.00 84.00 190 HIS A N 1
ATOM 1499 C CA . HIS A 1 190 ? -14.516 7.452 14.551 1.00 84.00 190 HIS A CA 1
ATOM 1500 C C . HIS A 1 190 ? -15.415 6.467 15.326 1.00 84.00 190 HIS A C 1
ATOM 1502 O O . HIS A 1 190 ? -14.906 5.465 15.822 1.00 84.00 190 HIS A O 1
ATOM 1508 N N . TYR A 1 191 ? -16.740 6.671 15.371 1.00 87.25 191 TYR A N 1
ATOM 1509 C CA . TYR A 1 191 ? -17.682 5.696 15.942 1.00 87.25 191 TYR A CA 1
ATOM 1510 C C . TYR A 1 191 ? -17.905 4.482 15.031 1.00 87.25 191 TYR A C 1
ATOM 1512 O O . TYR A 1 191 ? -17.968 3.352 15.509 1.00 87.25 191 TYR A O 1
ATOM 1520 N N . VAL A 1 192 ? -17.970 4.687 13.714 1.00 88.75 192 VAL A N 1
ATOM 1521 C CA . VAL A 1 192 ? -18.097 3.585 12.744 1.00 88.75 192 VAL A CA 1
ATOM 1522 C C . VAL A 1 192 ? -16.825 2.738 12.745 1.00 88.75 192 VAL A C 1
ATOM 1524 O O . VAL A 1 192 ? -16.890 1.513 12.845 1.00 88.75 192 VAL A O 1
ATOM 1527 N N . LEU A 1 193 ? -15.656 3.388 12.737 1.00 87.31 193 LEU A N 1
ATOM 1528 C CA . LEU A 1 193 ? -14.374 2.697 12.872 1.00 87.31 193 LEU A CA 1
ATOM 1529 C C . LEU A 1 193 ? -14.205 2.036 14.243 1.00 87.31 193 LEU A C 1
ATOM 1531 O O . LEU A 1 193 ? -13.509 1.030 14.339 1.00 87.31 193 LEU A O 1
ATOM 1535 N N . PHE A 1 194 ? -14.849 2.545 15.297 1.00 88.44 194 PHE A N 1
ATOM 1536 C CA . PHE A 1 194 ? -14.879 1.877 16.599 1.00 88.44 194 PHE A CA 1
ATOM 1537 C C . PHE A 1 194 ? -15.636 0.546 16.527 1.00 88.44 194 PHE A C 1
ATOM 1539 O O . PHE A 1 194 ? -15.119 -0.464 17.000 1.00 88.44 194 PHE A O 1
ATOM 1546 N N . VAL A 1 195 ? -16.806 0.507 15.877 1.00 88.38 195 VAL A N 1
ATOM 1547 C CA . VAL A 1 195 ? -17.544 -0.749 15.650 1.00 88.38 195 VAL A CA 1
ATOM 1548 C C . VAL A 1 195 ? -16.713 -1.715 14.800 1.00 88.38 195 VAL A C 1
ATOM 1550 O O . VAL A 1 195 ? -16.587 -2.887 15.145 1.00 88.38 195 VAL A O 1
ATOM 1553 N N . GLN A 1 196 ? -16.061 -1.222 13.743 1.00 88.44 196 GLN A N 1
ATOM 1554 C CA . GLN A 1 196 ? -15.149 -2.027 12.926 1.00 88.44 196 GLN A CA 1
ATOM 1555 C C . GLN A 1 196 ? -13.946 -2.550 13.734 1.00 88.44 196 GLN A C 1
ATOM 1557 O O . GLN A 1 196 ? -13.562 -3.712 13.594 1.00 88.44 196 GLN A O 1
ATOM 1562 N N . GLY A 1 197 ? -13.378 -1.731 14.620 1.00 87.06 197 GLY A N 1
ATOM 1563 C CA . GLY A 1 197 ? -12.314 -2.116 15.547 1.00 87.06 197 GLY A CA 1
ATOM 1564 C C . GLY A 1 197 ? -12.762 -3.173 16.557 1.00 87.06 197 GLY A C 1
ATOM 1565 O O . GLY A 1 197 ? -12.010 -4.105 16.838 1.00 87.06 197 GLY A O 1
ATOM 1566 N N . LEU A 1 198 ? -14.004 -3.094 17.041 1.00 86.12 198 LEU A N 1
ATOM 1567 C CA . LEU A 1 198 ? -14.604 -4.117 17.896 1.00 86.12 198 LEU A CA 1
ATOM 1568 C C . LEU A 1 198 ? -14.768 -5.446 17.145 1.00 86.12 198 LEU A C 1
ATOM 1570 O O . LEU A 1 198 ? -14.426 -6.497 17.684 1.00 86.12 198 LEU A O 1
ATOM 1574 N N . CYS A 1 199 ? -15.216 -5.416 15.886 1.00 87.12 199 CYS A N 1
ATOM 1575 C CA . CYS A 1 199 ? -15.268 -6.611 15.043 1.00 87.12 199 CYS A CA 1
ATOM 1576 C C . CYS A 1 199 ? -13.875 -7.232 14.854 1.00 87.12 199 CYS A C 1
ATOM 1578 O O . CYS A 1 199 ? -13.726 -8.444 14.995 1.00 87.12 199 CYS A O 1
ATOM 1580 N N . LEU A 1 200 ? -12.843 -6.420 14.598 1.00 84.69 200 LEU A N 1
ATOM 1581 C CA . LEU A 1 200 ? -11.464 -6.906 14.487 1.00 84.69 200 LEU A CA 1
ATOM 1582 C C . LEU A 1 200 ? -10.955 -7.515 15.797 1.00 84.69 200 LEU A C 1
ATOM 1584 O O . LEU A 1 200 ? -10.308 -8.557 15.752 1.00 84.69 200 LEU A O 1
ATOM 1588 N N . LEU A 1 201 ? -11.278 -6.919 16.950 1.00 84.12 201 LEU A N 1
ATOM 1589 C CA . LEU A 1 201 ? -10.963 -7.480 18.266 1.00 84.12 201 LEU A CA 1
ATOM 1590 C C . LEU A 1 201 ? -11.618 -8.851 18.459 1.00 84.12 201 LEU A C 1
ATOM 1592 O O . LEU A 1 201 ? -10.955 -9.791 18.894 1.00 84.12 201 LEU A O 1
ATOM 1596 N N . LEU A 1 202 ? -12.895 -8.987 18.098 1.00 81.81 202 LEU A N 1
ATOM 1597 C CA . LEU A 1 202 ? -13.602 -10.263 18.179 1.00 81.81 202 LEU A CA 1
ATOM 1598 C C . LEU A 1 202 ? -12.968 -11.310 17.258 1.00 81.81 202 LEU A C 1
ATOM 1600 O O . LEU A 1 202 ? -12.721 -12.432 17.695 1.00 81.81 202 LEU A O 1
ATOM 1604 N N . MET A 1 203 ? -12.629 -10.958 16.018 1.00 82.19 203 MET A N 1
ATOM 1605 C CA . MET A 1 203 ? -11.995 -11.910 15.103 1.00 82.19 203 MET A CA 1
ATOM 1606 C C . MET A 1 203 ? -10.558 -12.275 15.507 1.00 82.19 203 MET A C 1
ATOM 1608 O O . MET A 1 203 ? -10.150 -13.417 15.300 1.00 82.19 203 MET A O 1
ATOM 1612 N N . ASP A 1 204 ? -9.800 -11.339 16.090 1.00 79.88 204 ASP A N 1
ATOM 1613 C CA . ASP A 1 204 ? -8.469 -11.608 16.651 1.00 79.88 204 ASP A CA 1
ATOM 1614 C C . ASP A 1 204 ? -8.566 -12.536 17.866 1.00 79.88 204 ASP A C 1
ATOM 1616 O O . ASP A 1 204 ? -7.767 -13.458 18.010 1.00 79.88 204 ASP A O 1
ATOM 1620 N N . SER A 1 205 ? -9.598 -12.346 18.696 1.00 74.88 205 SER A N 1
ATOM 1621 C CA . SER A 1 205 ? -9.877 -13.210 19.843 1.00 74.88 205 SER A CA 1
ATOM 1622 C C . SER A 1 205 ? -10.172 -14.648 19.402 1.00 74.88 205 SER A C 1
ATOM 1624 O O . SER A 1 205 ? -9.645 -15.589 19.987 1.00 74.88 205 SER A O 1
ATOM 1626 N N . LEU A 1 206 ? -10.923 -14.825 18.311 1.00 77.31 206 LEU A N 1
ATOM 1627 C CA . LEU A 1 206 ? -11.256 -16.132 17.740 1.00 77.31 206 LEU A CA 1
ATOM 1628 C C . LEU A 1 206 ? -10.105 -16.767 16.927 1.00 77.31 206 LEU A C 1
ATOM 1630 O O . LEU A 1 206 ? -10.295 -17.849 16.376 1.00 77.31 206 LEU A O 1
ATOM 1634 N N . ASP A 1 207 ? -8.935 -16.117 16.839 1.00 75.00 207 ASP A N 1
ATOM 1635 C CA . ASP A 1 207 ? -7.760 -16.532 16.041 1.00 75.00 207 ASP A CA 1
ATOM 1636 C C . ASP A 1 207 ? -8.116 -16.821 14.560 1.00 75.00 207 ASP A C 1
ATOM 1638 O O . ASP A 1 207 ? -7.459 -17.609 13.880 1.00 75.00 207 ASP A O 1
ATOM 1642 N N . LEU A 1 208 ? -9.175 -16.171 14.043 1.00 76.94 208 LEU A N 1
ATOM 1643 C CA . LEU A 1 208 ? -9.647 -16.320 12.656 1.00 76.94 208 LEU A CA 1
ATOM 1644 C C . LEU A 1 208 ? -8.762 -15.560 11.657 1.00 76.94 208 LEU A C 1
ATOM 1646 O O . LEU A 1 208 ? -8.787 -15.840 10.458 1.00 76.94 208 LEU A O 1
ATOM 1650 N N . LEU A 1 209 ? -7.986 -14.584 12.135 1.00 74.62 209 LEU A N 1
ATOM 1651 C CA . LEU A 1 209 ? -7.110 -13.743 11.324 1.00 74.62 209 LEU A CA 1
ATOM 1652 C C . LEU A 1 209 ? -5.640 -13.926 11.722 1.00 74.62 209 LEU A C 1
ATOM 1654 O O . LEU A 1 209 ? -5.312 -13.938 12.907 1.00 74.62 209 LEU A O 1
ATOM 1658 N N . PRO A 1 210 ? -4.708 -13.976 10.750 1.00 77.50 210 PRO A N 1
ATOM 1659 C CA . PRO A 1 210 ? -3.284 -13.990 11.051 1.00 77.50 210 PRO A CA 1
ATOM 1660 C C . PRO A 1 210 ? -2.874 -12.752 11.858 1.00 77.50 210 PRO A C 1
ATOM 1662 O O . PRO A 1 210 ? -3.030 -11.626 11.385 1.00 77.50 210 PRO A O 1
ATOM 1665 N N . GLN A 1 211 ? -2.251 -12.960 13.020 1.00 73.56 211 GLN A N 1
ATOM 1666 C CA . GLN A 1 211 ? -1.850 -11.882 13.941 1.00 73.56 211 GLN A CA 1
ATOM 1667 C C . GLN A 1 211 ? -0.977 -10.788 13.301 1.00 73.56 211 GLN A C 1
ATOM 1669 O O . GLN A 1 211 ? -1.056 -9.619 13.677 1.00 73.56 211 GLN A O 1
ATOM 1674 N N . LYS A 1 212 ? -0.168 -11.145 12.292 1.00 75.81 212 LYS A N 1
ATOM 1675 C CA . LYS A 1 212 ? 0.632 -10.177 11.524 1.00 75.81 212 LYS A CA 1
ATOM 1676 C C . LYS A 1 212 ? -0.253 -9.173 10.776 1.00 75.81 212 LYS A C 1
ATOM 1678 O O . LYS A 1 212 ? 0.067 -7.992 10.735 1.00 75.81 212 LYS A O 1
ATOM 1683 N N . LYS A 1 213 ? -1.377 -9.623 10.205 1.00 78.88 213 LYS A N 1
ATOM 1684 C CA . LYS A 1 213 ? -2.280 -8.769 9.418 1.00 78.88 213 LYS A CA 1
ATOM 1685 C C . LYS A 1 213 ? -3.034 -7.785 10.309 1.00 78.88 213 LYS A C 1
ATOM 1687 O O . LYS A 1 213 ? -3.128 -6.611 9.969 1.00 78.88 213 LYS A O 1
ATOM 1692 N N . THR A 1 214 ? -3.521 -8.241 11.459 1.00 79.56 214 THR A N 1
ATOM 1693 C CA . THR A 1 214 ? -4.250 -7.394 12.414 1.00 79.56 214 THR A CA 1
ATOM 1694 C C . THR A 1 214 ? -3.347 -6.331 13.050 1.00 79.56 214 THR A C 1
ATOM 1696 O O . THR A 1 214 ? -3.790 -5.202 13.225 1.00 79.56 214 THR A O 1
ATOM 1699 N N . ASP A 1 215 ? -2.063 -6.631 13.298 1.00 82.06 215 ASP A N 1
ATOM 1700 C CA . ASP A 1 215 ? -1.078 -5.623 13.743 1.00 82.06 215 ASP A CA 1
ATOM 1701 C C . ASP A 1 215 ? -0.859 -4.507 12.704 1.00 82.06 215 ASP A C 1
ATOM 1703 O O . ASP A 1 215 ? -0.832 -3.325 13.044 1.00 82.06 215 ASP A O 1
ATOM 1707 N N . HIS A 1 216 ? -0.769 -4.864 11.419 1.00 83.69 216 HIS A N 1
ATOM 1708 C CA . HIS A 1 216 ? -0.658 -3.880 10.340 1.00 83.69 216 HIS A CA 1
ATOM 1709 C C . HIS A 1 216 ? -1.899 -2.986 10.229 1.00 83.69 216 HIS A C 1
ATOM 1711 O O . HIS A 1 216 ? -1.760 -1.766 10.157 1.00 83.69 216 HIS A O 1
ATOM 1717 N N . VAL A 1 217 ? -3.104 -3.566 10.253 1.00 85.00 217 VAL A N 1
ATOM 1718 C CA . VAL A 1 217 ? -4.366 -2.804 10.162 1.00 85.00 217 VAL A CA 1
ATOM 1719 C C . VAL A 1 217 ? -4.509 -1.832 11.331 1.00 85.00 217 VAL A C 1
ATOM 1721 O O . VAL A 1 217 ? -4.878 -0.676 11.146 1.00 85.00 217 VAL A O 1
ATOM 1724 N N . GLN A 1 218 ? -4.151 -2.266 12.535 1.00 84.94 218 GLN A N 1
ATOM 1725 C CA . GLN A 1 218 ? -4.222 -1.418 13.714 1.00 84.94 218 GLN A CA 1
ATOM 1726 C C . GLN A 1 218 ? -3.252 -0.233 13.651 1.00 84.94 218 GLN A C 1
ATOM 1728 O O . GLN A 1 218 ? -3.626 0.886 14.003 1.00 84.94 218 GLN A O 1
ATOM 1733 N N . LYS A 1 219 ? -2.021 -0.458 13.176 1.00 85.25 219 LYS A N 1
ATOM 1734 C CA . LYS A 1 219 ? -1.046 0.618 12.948 1.00 85.25 219 LYS A CA 1
ATOM 1735 C C . LYS A 1 219 ? -1.560 1.641 11.937 1.00 85.25 219 LYS A C 1
ATOM 1737 O O . LYS A 1 219 ? -1.344 2.829 12.147 1.00 85.25 219 LYS A O 1
ATOM 1742 N N . ILE A 1 220 ? -2.267 1.190 10.896 1.00 87.00 220 ILE A N 1
ATOM 1743 C CA . ILE A 1 220 ? -2.911 2.069 9.909 1.00 87.00 220 ILE A CA 1
ATOM 1744 C C . ILE A 1 220 ? -4.006 2.917 10.569 1.00 87.00 220 ILE A C 1
ATOM 1746 O O . ILE A 1 220 ? -4.019 4.128 10.394 1.00 87.00 220 ILE A O 1
ATOM 1750 N N . TYR A 1 221 ? -4.891 2.331 11.381 1.00 88.81 221 TYR A N 1
ATOM 1751 C CA . TYR A 1 221 ? -5.915 3.120 12.083 1.00 88.81 221 TYR A CA 1
ATOM 1752 C C . TYR A 1 221 ? -5.315 4.131 13.057 1.00 88.81 221 TYR A C 1
ATOM 1754 O O . TYR A 1 221 ? -5.786 5.264 13.123 1.00 88.81 221 TYR A O 1
ATOM 1762 N N . LEU A 1 222 ? -4.256 3.750 13.775 1.00 88.44 222 LEU A N 1
ATOM 1763 C CA . LEU A 1 222 ? -3.565 4.651 14.690 1.00 88.44 222 LEU A CA 1
ATOM 1764 C C . LEU A 1 222 ? -2.885 5.807 13.940 1.00 88.44 222 LEU A C 1
ATOM 1766 O O . LEU A 1 222 ? -3.003 6.955 14.367 1.00 88.44 222 LEU A O 1
ATOM 1770 N N . SER A 1 223 ? -2.216 5.529 12.815 1.00 88.44 223 SER A N 1
ATOM 1771 C CA . SER A 1 223 ? -1.569 6.569 12.010 1.00 88.44 223 SER A CA 1
ATOM 1772 C C . SER A 1 223 ? -2.587 7.495 11.345 1.00 88.44 223 SER A C 1
ATOM 1774 O O . SER A 1 223 ? -2.421 8.711 11.407 1.00 88.44 223 SER A O 1
ATOM 1776 N N . SER A 1 224 ? -3.672 6.960 10.773 1.00 88.75 224 SER A N 1
ATOM 1777 C CA . SER A 1 224 ? -4.752 7.770 10.199 1.00 88.75 224 SER A CA 1
ATOM 1778 C C . SER A 1 224 ? -5.409 8.659 11.257 1.00 88.75 224 SER A C 1
ATOM 1780 O O . SER A 1 224 ? -5.628 9.840 11.001 1.00 88.75 224 SER A O 1
ATOM 1782 N N . LEU A 1 225 ? -5.684 8.131 12.455 1.00 87.44 225 LEU A N 1
ATOM 1783 C CA . LEU A 1 225 ? -6.302 8.898 13.539 1.00 87.44 225 LEU A CA 1
ATOM 1784 C C . LEU A 1 225 ? -5.382 10.014 14.054 1.00 87.44 225 LEU A C 1
ATOM 1786 O O . LEU A 1 225 ? -5.848 11.128 14.282 1.00 87.44 225 LEU A O 1
ATOM 1790 N N . ALA A 1 226 ? -4.079 9.743 14.184 1.00 85.69 226 ALA A N 1
ATOM 1791 C CA . ALA A 1 226 ? -3.089 10.754 14.547 1.00 85.69 226 ALA A CA 1
ATOM 1792 C C . ALA A 1 226 ? -3.003 11.874 13.496 1.00 85.69 226 ALA A C 1
ATOM 1794 O O . ALA A 1 226 ? -2.977 13.049 13.853 1.00 85.69 226 ALA A O 1
ATOM 1795 N N . LEU A 1 227 ? -3.019 11.529 12.204 1.00 85.06 227 LEU A N 1
ATOM 1796 C CA . LEU A 1 227 ? -3.035 12.521 11.127 1.00 85.06 227 LEU A CA 1
ATOM 1797 C C . LEU A 1 227 ? -4.306 13.376 11.166 1.00 85.06 227 LEU A C 1
ATOM 1799 O O . LEU A 1 227 ? -4.208 14.596 11.096 1.00 85.06 227 LEU A O 1
ATOM 1803 N N . VAL A 1 228 ? -5.489 12.778 11.336 1.00 85.38 228 VAL A N 1
ATOM 1804 C CA . VAL A 1 228 ? -6.741 13.550 11.452 1.00 85.38 228 VAL A CA 1
ATOM 1805 C C . VAL A 1 228 ? -6.725 14.465 12.671 1.00 85.38 228 VAL A C 1
ATOM 1807 O O . VAL A 1 228 ? -7.142 15.61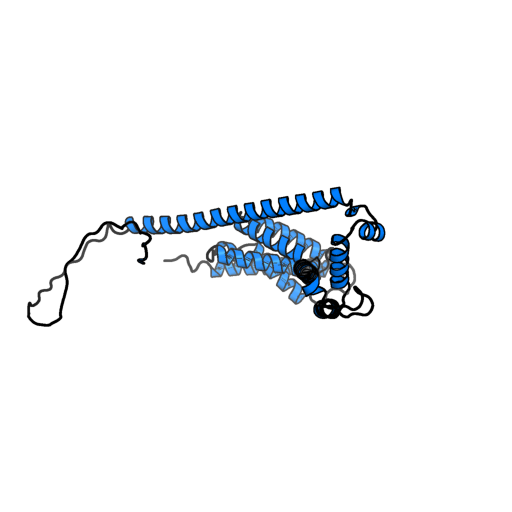4 12.571 1.00 85.38 228 VAL A O 1
ATOM 1810 N N . TYR A 1 229 ? -6.180 14.008 13.797 1.00 83.25 229 TYR A N 1
ATOM 1811 C CA . TYR A 1 229 ? -6.008 14.846 14.981 1.00 83.25 229 TYR A CA 1
ATOM 1812 C C . TYR A 1 229 ? -5.124 16.078 14.720 1.00 83.25 229 TYR A C 1
ATOM 1814 O O . TYR A 1 229 ? -5.460 17.175 15.168 1.00 83.25 229 TYR A O 1
ATOM 1822 N N . LEU A 1 230 ? -4.039 15.924 13.950 1.00 81.25 230 LEU A N 1
ATOM 1823 C CA . LEU A 1 230 ? -3.192 17.046 13.532 1.00 81.25 230 LEU A CA 1
ATOM 1824 C C . LEU A 1 230 ? -3.928 18.000 12.575 1.00 81.25 230 LEU A C 1
ATOM 1826 O O . LEU A 1 230 ? -3.842 19.213 12.739 1.00 81.25 230 LEU A O 1
ATOM 1830 N N . PHE A 1 231 ? -4.675 17.466 11.604 1.00 79.75 231 PHE A N 1
ATOM 1831 C CA . PHE A 1 231 ? -5.423 18.266 10.624 1.00 79.75 231 PHE A CA 1
ATOM 1832 C C . PHE A 1 231 ? -6.616 19.012 11.234 1.00 79.75 231 PHE A C 1
ATOM 1834 O O . PHE A 1 231 ? -6.933 20.117 10.806 1.00 79.75 231 PHE A O 1
ATOM 1841 N N . HIS A 1 232 ? -7.265 18.443 12.250 1.00 82.38 232 HIS A N 1
ATOM 1842 C CA . HIS A 1 232 ? -8.364 19.071 12.986 1.00 82.38 232 HIS A CA 1
ATOM 1843 C C . HIS A 1 232 ? -7.869 20.022 14.094 1.00 82.38 232 HIS A C 1
ATOM 1845 O O . HIS A 1 232 ? -8.577 20.226 15.074 1.00 82.38 232 HIS A O 1
ATOM 1851 N N . PHE A 1 233 ? -6.663 20.591 13.965 1.00 77.44 233 PHE A N 1
ATOM 1852 C CA . PHE A 1 233 ? -6.108 21.579 14.901 1.00 77.44 233 PHE A CA 1
ATOM 1853 C C . PHE A 1 233 ? -6.195 21.149 16.376 1.00 77.44 233 PHE A C 1
ATOM 1855 O O . PHE A 1 233 ? -6.580 21.929 17.242 1.00 77.44 233 PHE A O 1
ATOM 1862 N N . GLN A 1 234 ? -5.823 19.898 16.671 1.00 68.88 234 GLN A N 1
ATOM 1863 C CA . GLN A 1 234 ? -5.687 19.408 18.047 1.00 68.88 234 GLN A CA 1
ATOM 1864 C C . GLN A 1 234 ? -7.009 19.373 18.845 1.00 68.88 234 GLN A C 1
ATOM 1866 O O . GLN A 1 234 ? -7.027 19.533 20.065 1.00 68.88 234 GLN A O 1
ATOM 1871 N N . ASN A 1 235 ? -8.130 19.114 18.166 1.00 69.69 235 ASN A N 1
ATOM 1872 C CA . ASN A 1 235 ? -9.439 18.991 18.804 1.00 69.69 235 ASN A CA 1
ATOM 1873 C C . ASN A 1 235 ? -9.471 17.906 19.900 1.00 69.69 235 ASN A C 1
ATOM 1875 O O . ASN A 1 235 ? -9.368 16.703 19.638 1.00 69.69 235 ASN A O 1
ATOM 1879 N N . SER A 1 236 ? -9.733 18.346 21.131 1.00 72.00 236 SER A N 1
ATOM 1880 C CA . SER A 1 236 ? -9.853 17.541 22.355 1.00 72.00 236 SER A CA 1
ATOM 1881 C C . SER A 1 236 ? -10.851 16.374 22.257 1.00 72.00 236 SER A C 1
ATOM 1883 O O . SER A 1 236 ? -10.677 15.341 22.906 1.00 72.00 236 SER A O 1
ATOM 1885 N N . SER A 1 237 ? -11.872 16.497 21.401 1.00 70.69 237 SER A N 1
ATOM 1886 C CA . SER A 1 237 ? -12.899 15.467 21.181 1.00 70.69 237 SER A CA 1
ATOM 1887 C C . SER A 1 237 ? -12.309 14.142 20.665 1.00 70.69 237 SER A C 1
ATOM 1889 O O . SER A 1 237 ? -12.619 13.072 21.196 1.00 70.69 237 SER A O 1
ATOM 1891 N N . LEU A 1 238 ? -11.361 14.202 19.720 1.00 73.50 238 LEU A N 1
ATOM 1892 C CA . LEU A 1 238 ? -10.721 13.023 19.112 1.00 73.50 238 LEU A CA 1
ATOM 1893 C C . LEU A 1 238 ? -9.824 12.267 20.099 1.00 73.50 238 LEU A C 1
ATOM 1895 O O . LEU A 1 238 ? -9.745 11.037 20.055 1.00 73.50 238 LEU A O 1
ATOM 1899 N N . LEU A 1 239 ? -9.191 12.991 21.025 1.00 73.31 239 LEU A N 1
ATOM 1900 C CA . LEU A 1 239 ? -8.324 12.419 22.056 1.00 73.31 239 LEU A CA 1
ATOM 1901 C C . LEU A 1 239 ? -9.126 11.646 23.118 1.00 73.31 239 LEU A C 1
ATOM 1903 O O . LEU A 1 239 ? -8.622 10.707 23.729 1.00 73.31 239 LEU A O 1
ATOM 1907 N N . SER A 1 240 ? -10.399 12.008 23.297 1.00 75.12 240 SER A N 1
ATOM 1908 C CA . SER A 1 240 ? -11.347 11.296 24.161 1.00 75.12 240 SER A CA 1
ATOM 1909 C C . SER A 1 240 ? -12.126 10.180 23.447 1.00 75.12 240 SER A C 1
ATOM 1911 O O . SER A 1 240 ? -12.974 9.532 24.066 1.00 75.12 240 SER A O 1
ATOM 1913 N N . SER A 1 241 ? -11.854 9.946 22.157 1.00 84.75 241 SER A N 1
ATOM 1914 C CA . SER A 1 241 ? -12.656 9.040 21.334 1.00 84.75 241 SER A CA 1
ATOM 1915 C C . SER A 1 241 ? -12.568 7.575 21.799 1.00 84.75 241 SER A C 1
ATOM 1917 O O . SER A 1 241 ? -11.497 7.095 22.192 1.00 84.75 241 SER A O 1
ATOM 1919 N N . PRO A 1 242 ? -13.679 6.817 21.711 1.00 83.25 242 PRO A N 1
ATOM 1920 C CA . PRO A 1 242 ? -13.697 5.392 22.054 1.00 83.25 242 PRO A CA 1
ATOM 1921 C C . PRO A 1 242 ? -12.838 4.544 21.101 1.00 83.25 242 PRO A C 1
ATOM 1923 O O . PRO A 1 242 ? -12.370 3.470 21.468 1.00 83.25 242 PRO A O 1
ATOM 1926 N N . LEU A 1 243 ? -12.590 5.030 19.879 1.00 86.44 243 LEU A N 1
ATOM 1927 C CA . LEU A 1 243 ? -11.687 4.385 18.927 1.00 86.44 243 LEU A CA 1
ATOM 1928 C C . LEU A 1 243 ? -10.241 4.395 19.433 1.00 86.44 243 LEU A C 1
ATOM 1930 O O . LEU A 1 243 ? -9.590 3.352 19.441 1.00 86.44 243 LEU A O 1
ATOM 1934 N N . LEU A 1 244 ? -9.744 5.557 19.875 1.00 86.94 244 LEU A N 1
ATOM 1935 C CA . LEU A 1 244 ? -8.380 5.683 20.387 1.00 86.94 244 LEU A CA 1
ATOM 1936 C C . LEU A 1 244 ? -8.172 4.794 21.618 1.00 86.94 244 LEU A C 1
ATOM 1938 O O . LEU A 1 244 ? -7.156 4.107 21.724 1.00 86.94 244 LEU A O 1
ATOM 1942 N N . SER A 1 245 ? -9.159 4.760 22.517 1.00 88.56 245 SER A N 1
ATOM 1943 C CA . SER A 1 245 ? -9.084 3.938 23.723 1.00 88.56 245 SER A CA 1
ATOM 1944 C C . SER A 1 245 ? -9.085 2.440 23.419 1.00 88.56 245 SER A C 1
ATOM 1946 O O . SER A 1 245 ? -8.301 1.698 24.013 1.00 88.56 245 SER A O 1
ATOM 1948 N N . LEU A 1 246 ? -9.880 1.996 22.440 1.00 87.69 246 LEU A N 1
ATOM 1949 C CA . LEU A 1 246 ? -9.879 0.612 21.970 1.00 87.69 246 LEU A CA 1
ATOM 1950 C C . LEU A 1 246 ? -8.544 0.233 21.307 1.00 87.69 246 LEU A C 1
ATOM 1952 O O . LEU A 1 246 ? -8.013 -0.842 21.583 1.00 87.69 246 LEU A O 1
ATOM 1956 N N . LEU A 1 247 ? -7.954 1.118 20.492 1.00 88.19 247 LEU A N 1
ATOM 1957 C CA . LEU A 1 247 ? -6.650 0.886 19.855 1.00 88.19 247 LEU A CA 1
ATOM 1958 C C . LEU A 1 247 ? -5.518 0.747 20.885 1.00 88.19 247 LEU A C 1
ATOM 1960 O O . LEU A 1 247 ? -4.685 -0.153 20.759 1.00 88.19 247 LEU A O 1
ATOM 1964 N N . ILE A 1 248 ? -5.493 1.605 21.908 1.00 86.94 248 ILE A N 1
ATOM 1965 C CA . ILE A 1 248 ? -4.495 1.550 22.986 1.00 86.94 248 ILE A CA 1
ATOM 1966 C C . ILE A 1 248 ? -4.691 0.291 23.835 1.00 86.94 248 ILE A C 1
ATOM 1968 O O . ILE A 1 248 ? -3.724 -0.435 24.080 1.00 86.94 248 ILE A O 1
ATOM 1972 N N . GLY A 1 249 ? -5.936 -0.019 24.218 1.00 86.62 249 GLY A N 1
ATOM 1973 C CA . GLY A 1 249 ? -6.265 -1.232 24.970 1.00 86.62 249 GLY A CA 1
ATOM 1974 C C . GLY A 1 249 ? -5.842 -2.503 24.236 1.00 86.62 249 GLY A C 1
ATOM 1975 O O . GLY A 1 249 ? -5.255 -3.405 24.831 1.00 86.62 249 GLY A O 1
ATOM 1976 N N . PHE A 1 250 ? -6.044 -2.545 22.920 1.00 84.94 250 PHE A N 1
ATOM 1977 C CA . PHE A 1 250 ? -5.634 -3.666 22.081 1.00 84.94 250 PHE A CA 1
ATOM 1978 C C . PHE A 1 250 ? -4.104 -3.797 21.961 1.00 84.94 250 PHE A C 1
ATOM 1980 O O . PHE A 1 250 ? -3.576 -4.908 22.067 1.00 84.94 250 PHE A O 1
ATOM 1987 N N . MET A 1 251 ? -3.357 -2.689 21.803 1.00 83.25 251 MET A N 1
ATOM 1988 C CA . MET A 1 251 ? -1.881 -2.733 21.839 1.00 83.25 251 MET A CA 1
ATOM 1989 C C . MET A 1 251 ? -1.363 -3.260 23.175 1.00 83.25 251 MET A C 1
ATOM 1991 O O . MET A 1 251 ? -0.469 -4.110 23.200 1.00 83.25 251 MET A O 1
ATOM 1995 N N . LEU A 1 252 ? -1.932 -2.775 24.279 1.00 82.69 252 LEU A N 1
ATOM 1996 C CA . LEU A 1 252 ? -1.498 -3.157 25.614 1.00 82.69 252 LEU A CA 1
ATOM 1997 C C . LEU A 1 252 ? -1.802 -4.631 25.898 1.00 82.69 252 LEU A C 1
ATOM 1999 O O . LEU A 1 252 ? -0.943 -5.361 26.394 1.00 82.69 252 LEU A O 1
ATOM 2003 N N . ALA A 1 253 ? -2.985 -5.108 25.512 1.00 80.56 253 ALA A N 1
ATOM 2004 C CA . ALA A 1 253 ? -3.356 -6.503 25.702 1.00 80.56 253 ALA A CA 1
ATOM 2005 C C . ALA A 1 253 ? -2.453 -7.460 24.916 1.00 80.56 253 ALA A C 1
ATOM 2007 O O . ALA A 1 253 ? -2.026 -8.489 25.444 1.00 80.56 253 ALA A O 1
ATOM 2008 N N . ARG A 1 254 ? -2.073 -7.092 23.689 1.00 77.31 254 ARG A N 1
ATOM 2009 C CA . ARG A 1 254 ? -1.090 -7.848 22.901 1.00 77.31 254 ARG A CA 1
ATOM 2010 C C . ARG A 1 254 ? 0.309 -7.806 23.485 1.00 77.31 254 ARG A C 1
ATOM 2012 O O . ARG A 1 254 ? 1.011 -8.813 23.422 1.00 77.31 254 ARG A O 1
ATOM 2019 N N . TYR A 1 255 ? 0.715 -6.670 24.046 1.00 76.56 255 TYR A N 1
ATOM 2020 C CA . TYR A 1 255 ? 2.000 -6.540 24.724 1.00 76.56 255 TYR A CA 1
ATOM 2021 C C . TYR A 1 255 ? 2.109 -7.529 25.892 1.00 76.56 255 TYR A C 1
ATOM 2023 O O . TYR A 1 255 ? 3.086 -8.277 25.969 1.00 76.56 255 TYR A O 1
ATOM 2031 N N . PHE A 1 256 ? 1.075 -7.607 26.735 1.00 73.19 256 PHE A N 1
ATOM 2032 C CA . PHE A 1 256 ? 1.040 -8.535 27.868 1.00 73.19 256 PHE A CA 1
ATOM 2033 C C . PHE A 1 256 ? 0.897 -10.005 27.453 1.00 73.19 256 PHE A C 1
ATOM 2035 O O . PHE A 1 256 ? 1.456 -10.886 28.102 1.00 73.19 256 PHE A O 1
ATOM 2042 N N . GLN A 1 257 ? 0.196 -10.298 26.356 1.00 70.75 257 GLN A N 1
ATOM 2043 C CA . GLN A 1 257 ? -0.124 -11.671 25.954 1.00 70.75 257 GLN A CA 1
ATOM 2044 C C . GLN A 1 257 ? 0.774 -12.256 24.846 1.00 70.75 257 GLN A C 1
ATOM 2046 O O . GLN A 1 257 ? 0.394 -13.218 24.176 1.00 70.75 257 GLN A O 1
ATOM 2051 N N . ARG A 1 258 ? 2.013 -11.765 24.689 1.00 63.12 258 ARG A N 1
ATOM 2052 C CA . ARG A 1 258 ? 2.979 -12.222 23.661 1.00 63.12 258 ARG A CA 1
ATOM 2053 C C . ARG A 1 258 ? 3.302 -13.734 23.645 1.00 63.12 258 ARG A C 1
ATOM 2055 O O . ARG A 1 258 ? 3.940 -14.189 22.700 1.00 63.12 258 ARG A O 1
ATOM 2062 N N . ARG A 1 259 ? 2.879 -14.539 24.634 1.00 54.16 259 ARG A N 1
ATOM 2063 C CA . ARG A 1 259 ? 3.184 -15.987 24.745 1.00 54.16 259 ARG A CA 1
ATOM 2064 C C . ARG A 1 259 ? 1.964 -16.906 24.948 1.00 54.16 259 ARG A C 1
ATOM 2066 O O . ARG A 1 259 ? 1.970 -17.736 25.853 1.00 54.16 259 ARG A O 1
ATOM 2073 N N . MET A 1 260 ? 0.901 -16.794 24.147 1.00 55.81 260 MET A N 1
ATOM 2074 C CA . MET A 1 260 ? -0.362 -17.502 24.463 1.00 55.81 260 MET A CA 1
ATOM 2075 C C . MET A 1 260 ? -0.812 -18.651 23.545 1.00 55.81 260 MET A C 1
ATOM 2077 O O . MET A 1 260 ? -1.921 -19.148 23.724 1.00 55.81 260 MET A O 1
ATOM 2081 N N . LYS A 1 261 ? 0.018 -19.165 22.631 1.00 54.53 261 LYS A N 1
ATOM 2082 C CA . LYS A 1 261 ? -0.424 -20.216 21.684 1.00 54.53 261 LYS A CA 1
ATOM 2083 C C . LYS A 1 261 ? -0.369 -21.668 22.191 1.00 54.53 261 LYS A C 1
ATOM 2085 O O . LYS A 1 261 ? -0.590 -22.583 21.407 1.00 54.53 261 LYS A O 1
ATOM 2090 N N . THR A 1 262 ? -0.160 -21.903 23.489 1.00 54.88 262 THR A N 1
ATOM 2091 C CA . THR A 1 262 ? -0.041 -23.270 24.031 1.00 54.88 262 THR A CA 1
ATOM 2092 C C . THR A 1 262 ? -1.025 -23.506 25.182 1.00 54.88 262 THR A C 1
ATOM 2094 O O . THR A 1 262 ? -0.972 -22.826 26.213 1.00 54.88 262 THR A O 1
ATOM 2097 N N . GLY A 1 263 ? -1.954 -24.454 25.001 1.00 66.50 263 GLY A N 1
ATOM 2098 C CA . GLY A 1 263 ? -2.849 -24.934 26.061 1.00 66.50 263 GLY A CA 1
ATOM 2099 C C . GLY A 1 263 ? -4.161 -25.597 25.588 1.00 66.50 263 GLY A C 1
ATOM 2100 O O . GLY A 1 263 ? -4.576 -25.422 24.436 1.00 66.50 263 GLY A O 1
ATOM 2101 N N . PRO A 1 264 ? -4.840 -26.347 26.480 1.00 75.81 264 PRO A N 1
ATOM 2102 C CA . PRO A 1 264 ? -6.135 -26.987 26.214 1.00 75.81 264 PRO A CA 1
ATOM 2103 C C . PRO A 1 264 ? -7.249 -25.963 25.919 1.00 75.81 264 PRO A C 1
ATOM 2105 O O . PRO A 1 264 ? -7.120 -24.782 26.239 1.00 75.81 264 PRO A O 1
ATOM 2108 N N . PHE A 1 265 ? -8.351 -26.403 25.299 1.00 74.62 265 PHE A N 1
ATOM 2109 C CA . PHE A 1 265 ? -9.440 -25.535 24.809 1.00 74.62 265 PHE A CA 1
ATOM 2110 C C . PHE A 1 265 ? -10.012 -24.587 25.880 1.00 74.62 265 PHE A C 1
ATOM 2112 O O . PHE A 1 265 ? -10.148 -23.392 25.633 1.00 74.62 265 PHE A O 1
ATOM 2119 N N . VAL A 1 266 ? -10.251 -25.080 27.100 1.00 74.44 266 VAL A N 1
ATOM 2120 C CA . VAL A 1 266 ? -10.769 -24.264 28.217 1.00 74.44 266 VAL A CA 1
ATOM 2121 C C . VAL A 1 266 ? -9.771 -23.180 28.637 1.00 74.44 266 VAL A C 1
ATOM 2123 O O . VAL A 1 266 ? -10.155 -22.037 28.871 1.00 74.44 266 VAL A O 1
ATOM 2126 N N . ALA A 1 267 ? -8.473 -23.500 28.657 1.00 72.38 267 ALA A N 1
ATOM 2127 C CA . ALA A 1 267 ? -7.432 -22.516 28.941 1.00 72.38 267 ALA A CA 1
ATOM 2128 C C . ALA A 1 267 ? -7.343 -21.454 27.836 1.00 72.38 267 ALA A C 1
ATOM 2130 O O . ALA A 1 267 ? -7.038 -20.303 28.131 1.00 72.38 267 ALA A O 1
ATOM 2131 N N . ARG A 1 268 ? -7.630 -21.812 26.576 1.00 70.00 268 ARG A N 1
ATOM 2132 C CA . ARG A 1 268 ? -7.732 -20.849 25.469 1.00 70.00 268 ARG A CA 1
ATOM 2133 C C . ARG A 1 268 ? -8.940 -19.927 25.640 1.00 70.00 268 ARG A C 1
ATOM 2135 O O . ARG A 1 268 ? -8.767 -18.719 25.542 1.00 70.00 268 ARG A O 1
ATOM 2142 N N . LEU A 1 269 ? -10.112 -20.466 25.985 1.00 75.81 269 LEU A N 1
ATOM 2143 C CA . LEU A 1 269 ? -11.322 -19.671 26.221 1.00 75.81 269 LEU A CA 1
ATOM 2144 C C . LEU A 1 269 ? -11.167 -18.709 27.410 1.00 75.81 269 LEU A C 1
ATOM 2146 O O . LEU A 1 269 ? -11.487 -17.532 27.292 1.00 75.81 269 LEU A O 1
ATOM 2150 N N . LEU A 1 270 ? -10.613 -19.170 28.534 1.00 77.31 270 LEU A N 1
ATOM 2151 C CA . LEU A 1 270 ? -10.381 -18.317 29.704 1.00 77.31 270 LEU A CA 1
ATOM 2152 C C . LEU A 1 270 ? -9.362 -17.203 29.411 1.00 77.31 270 LEU A C 1
ATOM 2154 O O . LEU A 1 270 ? -9.557 -16.058 29.809 1.00 77.31 270 LEU A O 1
ATOM 2158 N N . LYS A 1 271 ? -8.294 -17.516 28.667 1.00 75.62 271 LYS A N 1
ATOM 2159 C CA . LYS A 1 271 ? -7.295 -16.531 28.221 1.00 75.62 271 LYS A CA 1
ATOM 2160 C C . LYS A 1 271 ? -7.874 -15.512 27.233 1.00 75.62 271 LYS A C 1
ATOM 2162 O O . LYS A 1 271 ? -7.463 -14.354 27.257 1.00 75.62 271 LYS A O 1
ATOM 2167 N N . LEU A 1 272 ? -8.828 -15.929 26.402 1.00 74.19 272 LEU A N 1
ATOM 2168 C CA . LEU A 1 272 ? -9.569 -15.079 25.468 1.00 74.19 272 LEU A CA 1
ATOM 2169 C C . LEU A 1 272 ? -10.505 -14.122 26.214 1.00 74.19 272 LEU A C 1
ATOM 2171 O O . LEU A 1 272 ? -10.481 -12.922 25.957 1.00 74.19 272 LEU A O 1
ATOM 2175 N N . LEU A 1 273 ? -11.259 -14.623 27.197 1.00 78.06 273 LEU A N 1
ATOM 2176 C CA . LEU A 1 273 ? -12.081 -13.783 28.072 1.00 78.06 273 LEU A CA 1
ATOM 2177 C C . LEU A 1 273 ? -11.224 -12.794 28.869 1.00 78.06 273 LEU A C 1
ATOM 2179 O O . LEU A 1 273 ? -11.592 -11.628 28.990 1.00 78.06 273 LEU A O 1
ATOM 2183 N N . LEU A 1 274 ? -10.049 -13.224 29.341 1.00 79.75 274 LEU A N 1
ATOM 2184 C CA . LEU A 1 274 ? -9.080 -12.344 29.991 1.00 79.75 274 LEU A CA 1
ATOM 2185 C C . LEU A 1 274 ? -8.540 -11.280 29.024 1.00 79.75 274 LEU A C 1
ATOM 2187 O O . LEU A 1 274 ? -8.426 -10.125 29.419 1.00 79.75 274 LEU A O 1
ATOM 2191 N N . HIS A 1 275 ? -8.234 -11.641 27.770 1.00 80.00 275 HIS A N 1
ATOM 2192 C CA . HIS A 1 275 ? -7.820 -10.681 26.738 1.00 80.00 275 HIS A CA 1
ATOM 2193 C C . HIS A 1 275 ? -8.898 -9.617 26.529 1.00 80.00 275 HIS A C 1
ATOM 2195 O O . HIS A 1 275 ? -8.617 -8.427 26.621 1.00 80.00 275 HIS A O 1
ATOM 2201 N N . LEU A 1 276 ? -10.143 -10.050 26.324 1.00 82.06 276 LEU A N 1
ATOM 2202 C CA . LEU A 1 276 ? -11.285 -9.171 26.107 1.00 82.06 276 LEU A CA 1
ATOM 2203 C C . LEU A 1 276 ? -11.508 -8.239 27.305 1.00 82.06 276 LEU A C 1
ATOM 2205 O O . LEU A 1 276 ? -11.611 -7.024 27.144 1.00 82.06 276 LEU A O 1
ATOM 2209 N N . HIS A 1 277 ? -11.514 -8.800 28.514 1.00 82.88 277 HIS A N 1
ATOM 2210 C CA . HIS A 1 277 ? -11.665 -8.037 29.747 1.00 82.88 277 HIS A CA 1
ATOM 2211 C C . HIS A 1 277 ? -10.538 -7.011 29.923 1.00 82.88 277 HIS A C 1
ATOM 2213 O O . HIS A 1 277 ? -10.802 -5.862 30.272 1.00 82.88 277 HIS A O 1
ATOM 2219 N N . LEU A 1 278 ? -9.291 -7.385 29.628 1.00 84.38 278 LEU A N 1
ATOM 2220 C CA . LEU A 1 278 ? -8.131 -6.501 29.744 1.00 84.38 278 LEU A CA 1
ATOM 2221 C C . LEU A 1 278 ? -8.154 -5.368 28.704 1.00 84.38 278 LEU A C 1
ATOM 2223 O O . LEU A 1 278 ? -7.837 -4.230 29.042 1.00 84.38 278 LEU A O 1
ATOM 2227 N N . VAL A 1 279 ? -8.594 -5.638 27.470 1.00 85.81 279 VAL A N 1
ATOM 2228 C CA . VAL A 1 279 ? -8.777 -4.603 26.436 1.00 85.81 279 VAL A CA 1
ATOM 2229 C C . VAL A 1 279 ? -9.838 -3.589 26.860 1.00 85.81 279 VAL A C 1
ATOM 2231 O O . VAL A 1 279 ? -9.584 -2.386 26.809 1.00 85.81 279 VAL A O 1
ATOM 2234 N N . PHE A 1 280 ? -11.005 -4.049 27.321 1.00 84.69 280 PHE A N 1
ATOM 2235 C CA . PHE A 1 280 ? -12.085 -3.151 27.735 1.00 84.69 280 PHE A CA 1
ATOM 2236 C C . PHE A 1 280 ? -11.746 -2.362 28.998 1.00 84.69 280 PHE A C 1
ATOM 2238 O O . PHE A 1 280 ? -11.974 -1.156 29.036 1.00 84.69 280 PHE A O 1
ATOM 2245 N N . THR A 1 281 ? -11.172 -3.003 30.017 1.00 85.50 281 THR A N 1
ATOM 2246 C CA . THR A 1 281 ? -10.772 -2.312 31.254 1.00 85.50 281 THR A CA 1
ATOM 2247 C C . THR A 1 281 ? -9.686 -1.273 30.989 1.00 85.50 281 THR A C 1
ATOM 2249 O O . THR A 1 281 ? -9.799 -0.145 31.473 1.00 85.50 281 THR A O 1
ATOM 2252 N N . CYS A 1 282 ? -8.685 -1.588 30.160 1.00 85.50 282 CYS A N 1
ATOM 2253 C CA . CYS A 1 282 ? -7.673 -0.622 29.737 1.00 85.50 282 CYS A CA 1
ATOM 2254 C C . CYS A 1 282 ? -8.288 0.533 28.928 1.00 85.50 282 CYS A C 1
ATOM 2256 O O . CYS A 1 282 ? -8.020 1.696 29.231 1.00 85.50 282 CYS A O 1
ATOM 2258 N N . GLY A 1 283 ? -9.165 0.232 27.963 1.00 84.06 283 GLY A N 1
ATOM 2259 C CA . GLY A 1 283 ? -9.852 1.244 27.160 1.00 84.06 283 GLY A CA 1
ATOM 2260 C C . GLY A 1 283 ? -10.706 2.190 28.010 1.00 84.06 283 GLY A C 1
ATOM 2261 O O . GLY A 1 283 ? -10.579 3.407 27.899 1.00 84.06 283 GLY A O 1
ATOM 2262 N N . ILE A 1 284 ? -11.515 1.656 28.930 1.00 84.62 284 ILE A N 1
ATOM 2263 C CA . ILE A 1 284 ? -12.343 2.457 29.846 1.00 84.62 284 ILE A CA 1
ATOM 2264 C C . ILE A 1 284 ? -11.465 3.318 30.762 1.00 84.62 284 ILE A C 1
ATOM 2266 O O . ILE A 1 284 ? -11.739 4.507 30.928 1.00 84.62 284 ILE A O 1
ATOM 2270 N N . THR A 1 285 ? -10.387 2.755 31.316 1.00 85.50 285 THR A N 1
ATOM 2271 C CA . THR A 1 285 ? -9.456 3.491 32.192 1.00 85.50 285 THR A CA 1
ATOM 2272 C C . THR A 1 285 ? -8.768 4.633 31.445 1.00 85.50 285 THR A C 1
ATOM 2274 O O . THR A 1 285 ? -8.643 5.737 31.981 1.00 85.50 285 THR A O 1
ATOM 2277 N N . PHE A 1 286 ? -8.365 4.404 30.191 1.00 84.69 286 PHE A N 1
ATOM 2278 C CA . PHE A 1 286 ? -7.790 5.437 29.334 1.00 84.69 286 PHE A CA 1
ATOM 2279 C C . PHE A 1 286 ? -8.814 6.535 29.027 1.00 84.69 286 PHE A C 1
ATOM 2281 O O . PHE A 1 286 ? -8.530 7.710 29.249 1.00 84.69 286 PHE A O 1
ATOM 2288 N N . SER A 1 287 ? -10.030 6.172 28.605 1.00 83.81 287 SER A N 1
ATOM 2289 C CA . SER A 1 287 ? -11.107 7.136 28.345 1.00 83.81 287 SER A CA 1
ATOM 2290 C C . SER A 1 287 ? -11.456 7.966 29.586 1.00 83.81 287 SER A C 1
ATOM 2292 O O . SER A 1 287 ? -11.657 9.174 29.477 1.00 83.81 287 SER A O 1
ATOM 2294 N N . TYR A 1 288 ? -11.491 7.349 30.771 1.00 82.19 288 TYR A N 1
ATOM 2295 C CA . TYR A 1 288 ? -11.713 8.052 32.035 1.00 82.19 288 TYR A CA 1
ATOM 2296 C C . TYR A 1 288 ? -10.563 9.012 32.370 1.00 82.19 288 TYR A C 1
ATOM 2298 O O . TYR A 1 288 ? -10.805 10.169 32.712 1.00 82.19 288 TYR A O 1
ATOM 2306 N N . SER A 1 289 ? -9.314 8.568 32.208 1.00 79.94 289 SER A N 1
ATOM 2307 C CA . SER A 1 289 ? -8.128 9.404 32.435 1.00 79.94 289 SER A CA 1
ATOM 2308 C C . SER A 1 289 ? -8.116 10.614 31.501 1.00 79.94 289 SER A C 1
ATOM 2310 O O . SER A 1 289 ? -7.964 11.740 31.965 1.00 79.94 289 SER A O 1
ATOM 2312 N N . MET A 1 290 ? -8.383 10.413 30.207 1.00 78.62 290 MET A N 1
ATOM 2313 C CA . MET A 1 290 ? -8.465 11.499 29.227 1.00 78.62 290 MET A CA 1
ATOM 2314 C C . MET A 1 290 ? -9.557 12.513 29.579 1.00 78.62 290 MET A C 1
ATOM 2316 O O . MET A 1 290 ? -9.314 13.718 29.538 1.00 78.62 290 MET A O 1
ATOM 2320 N N . LYS A 1 291 ? -10.733 12.039 30.010 1.00 78.81 291 LYS A N 1
ATOM 2321 C CA . LYS A 1 291 ? -11.825 12.899 30.491 1.00 78.81 291 LYS A CA 1
ATOM 2322 C C . LYS A 1 291 ? -11.506 13.635 31.789 1.00 78.81 291 LYS A C 1
ATOM 2324 O O . LYS A 1 291 ? -12.172 14.619 32.062 1.00 78.81 291 LYS A O 1
ATOM 2329 N N . LYS A 1 292 ? -10.529 13.185 32.580 1.00 78.38 292 LYS A N 1
ATOM 2330 C CA . LYS A 1 292 ? -10.051 13.871 33.792 1.00 78.38 292 LYS A CA 1
ATOM 2331 C C . LYS A 1 292 ? -8.911 14.858 33.509 1.00 78.38 292 LYS A C 1
ATOM 2333 O O . LYS A 1 292 ? -8.739 15.805 34.266 1.00 78.38 292 LYS A O 1
ATOM 2338 N N . LEU A 1 293 ? -8.151 14.650 32.435 1.00 72.38 293 LEU A N 1
ATOM 2339 C CA . LEU A 1 293 ? -7.050 15.519 31.997 1.00 72.38 293 LEU A CA 1
ATOM 2340 C C . LEU A 1 293 ? -7.530 16.729 31.169 1.00 72.38 293 LEU A C 1
ATOM 2342 O O . LEU A 1 293 ? -6.951 17.804 31.273 1.00 72.38 293 LEU A O 1
ATOM 2346 N N . LEU A 1 294 ? -8.600 16.579 30.383 1.00 67.88 294 LEU A N 1
ATOM 2347 C CA . LEU A 1 294 ? -9.187 17.645 29.551 1.00 67.88 294 LEU A CA 1
ATOM 2348 C C . LEU A 1 294 ? -10.116 18.690 30.232 1.00 67.88 294 LEU A C 1
ATOM 2350 O O . LEU A 1 294 ? -10.284 19.750 29.631 1.00 67.88 294 LEU A O 1
ATOM 2354 N N . PRO A 1 295 ? -10.707 18.505 31.436 1.00 58.59 295 PRO A N 1
ATOM 2355 C CA . PRO A 1 295 ? -11.552 19.519 32.084 1.00 58.59 295 PRO A CA 1
ATOM 2356 C C . PRO A 1 295 ? -10.806 20.786 32.518 1.00 58.59 295 PRO A C 1
ATOM 2358 O O . PRO A 1 295 ? -11.444 21.753 32.913 1.00 58.59 295 PRO A O 1
ATOM 2361 N N . ALA A 1 296 ? -9.471 20.798 32.468 1.00 50.59 296 ALA A N 1
ATOM 2362 C CA . ALA A 1 296 ? -8.655 21.914 32.945 1.00 50.59 296 ALA A CA 1
ATOM 2363 C C . ALA A 1 296 ? -8.430 23.035 31.907 1.00 50.59 296 ALA A C 1
ATOM 2365 O O . ALA A 1 296 ? -7.791 24.028 32.231 1.00 50.59 296 ALA A O 1
ATOM 2366 N N . ALA A 1 297 ? -8.937 22.904 30.674 1.00 48.66 297 ALA A N 1
ATOM 2367 C CA . ALA A 1 297 ? -8.730 23.890 29.600 1.00 48.66 297 ALA A CA 1
ATOM 2368 C C . ALA A 1 297 ? -9.976 24.745 29.282 1.00 48.66 297 ALA A C 1
ATOM 2370 O O . ALA A 1 297 ? -10.041 25.364 28.225 1.00 48.66 297 ALA A O 1
ATOM 2371 N N . GLY A 1 298 ? -10.982 24.743 30.166 1.00 46.91 298 GLY A N 1
ATOM 2372 C CA . GLY A 1 298 ? -12.278 25.407 29.963 1.00 46.91 298 GLY A CA 1
ATOM 2373 C C . GLY A 1 298 ? -12.653 26.430 31.037 1.00 46.91 298 GLY A C 1
ATOM 2374 O O . GLY A 1 298 ? -13.836 26.700 31.221 1.00 46.91 298 GLY A O 1
ATOM 2375 N N . SER A 1 299 ? -11.679 26.976 31.764 1.00 41.00 299 SER A N 1
ATOM 2376 C CA . SER A 1 299 ? -11.893 28.117 32.656 1.00 41.00 299 SER A CA 1
ATOM 2377 C C . SER A 1 299 ? -10.844 29.184 32.371 1.00 41.00 299 SER A C 1
ATOM 2379 O O . SER A 1 299 ? -9.800 29.188 33.015 1.00 41.00 299 SER A O 1
ATOM 2381 N N . HIS A 1 300 ? -11.094 30.005 31.352 1.00 34.59 300 HIS A N 1
ATOM 2382 C CA . HIS A 1 300 ? -10.798 31.440 31.288 1.00 34.59 300 HIS A CA 1
ATOM 2383 C C . HIS A 1 300 ? -11.279 32.000 29.949 1.00 34.59 300 HIS A C 1
ATOM 2385 O O . HIS A 1 300 ? -11.007 31.358 28.910 1.00 34.59 300 HIS A O 1
#

Organism: NCBI:txid704102

pLDDT: mean 72.66, std 21.59, range [22.06, 94.56]

Radius of gyration: 34.17 Å; chains: 1; bounding box: 47×100×83 Å

InterPro domains:
  IPR018732 Dpy-19/Dpy-19-like [PF10034] (74-166)
  IPR018732 Dpy-19/Dpy-19-like [PF10034] (167-297)
  IPR018732 Dpy-19/Dpy-19-like [PTHR31488] (26-166)

Foldseek 3Di:
DDDDDDDDDDDDDDDDDDDDDDDDDDDDDDDDDDDDDDDPDPPPPVVVVVVVVVVVVVVVVVVVVLVVVVVVVVVVVVVVVVVVVVVCVVQVQVVDDPVSSLVSDDDLRSVLVVLLVQCQPDPDNVRSQVCQCQPCPPDPPDTHNNCVVSVSVVSSVVSVCCVVCVVVVVVLVVLLVVLLSQVQVDVCVLVVVLVVLVVLLVCVLVVVDDPVVSVSNLVSNVVSLVVSCVVVVNDLDSQLGLSVLLSVQLVVLCVVPVDPPDDDPVSSVVNSVVSVVSSVVSSVVSSVVSVVVPVPPPDD

Sequence (300 aa):
MTPLRCRKPETFTGSNKRESAEEKDELGGVSGSAVREDGQEEKSERVQSSNQRSAAGVVQHLVRGLFGLLAAMACGTLYAVFLSAHHDRRFWFSARQELERELSFQGGSGLYYHFYKQMLAAPSFAEGFYQLLVDNGTVSGQTINSVERFFLYPELILSFIYRVSGGQMFCSLTMSISTFTFLLLWEHAHYVLFVQGLCLLLMDSLDLLPQKKTDHVQKIYLSSLALVYLFHFQNSSLLSSPLLSLLIGFMLARYFQRRMKTGPFVARLLKLLLHLHLVFTCGITFSYSMKKLLPAAGSH

Secondary structure (DSSP, 8-state):
----PPPP--PPP---------------------------SSSSHHHHHHHHHHHHHHHHHHHHHHHHHHHHHHHHHHHHHHHHHHHHHHH-TTTS-HHHHHHH--THHHHHHHHHHHHHHSSSHHHHHHHHHTB-SSSTT--B-HHHHHT-HHHHHHHHHHHHHTTHHHHHHHHHHHHHHHHHH-TTHHHHHHHHHHHHHHHHHTT-S-HHHHHHHHHHHHHHHHHHHHHTTT-HHHHT-HHHHHHHHHHHHHHHTTT---S-HHHHHHHHHHHHHHHHHHHHHHHHHHHHHGGGGS--